Protein AF-0000000083674849 (afdb_homodimer)

Organism: NCBI:txid97028

Radius of gyration: 20.54 Å; Cα contacts (8 Å, |Δi|>4): 708; chains: 2; bounding box: 56×59×46 Å

Sequence (334 aa):
MASETRPSIRLNISKTLLDAHNFNIISSMLSASGVVNEIEAGEGGSGITLFVPVDKAFADLPSSVALQSLAAAQKIVVLKAHVLRAYYPLGSLQSTANPLQPTLATESMGAGSFTLNISTFNGSVAINTGVVQGVITQTVFDQNPIAIFGVNKVLLPREIFGKNPILMASETRPSIRLNISKTLLDAHNFNIISSMLSASGVVNEIEAGEGGSGITLFVPVDKAFADLPSSVALQSLAAAQKIVVLKAHVLRAYYPLGSLQSTANPLQPTLATESMGAGSFTLNISTFNGSVAINTGVVQGVITQTVFDQNPIAIFGVNKVLLPREIFGKNPIL

Structure (mmCIF, N/CA/C/O backbone):
data_AF-0000000083674849-model_v1
#
loop_
_entity.id
_entity.type
_entity.pdbx_description
1 polymer 'Fasciclin-like arabinogalactan protein 4-like'
#
loop_
_atom_site.group_PDB
_atom_site.id
_atom_site.type_symbol
_atom_site.label_atom_id
_atom_site.label_alt_id
_atom_site.label_comp_id
_atom_site.label_asym_id
_atom_site.label_entity_id
_atom_site.label_seq_id
_atom_site.pdbx_PDB_ins_code
_atom_site.Cartn_x
_atom_site.Cartn_y
_atom_site.Cartn_z
_atom_site.occupancy
_atom_site.B_iso_or_equiv
_atom_site.auth_seq_id
_atom_site.auth_comp_id
_atom_site.auth_asym_id
_atom_site.auth_atom_id
_atom_site.pdbx_PDB_model_num
ATOM 1 N N . MET A 1 1 ? -31.072 -4.52 -17.52 1 24.87 1 MET A N 1
ATOM 2 C CA . MET A 1 1 ? -31.107 -4.088 -16.125 1 24.87 1 MET A CA 1
ATOM 3 C C . MET A 1 1 ? -30.127 -2.944 -15.886 1 24.87 1 MET A C 1
ATOM 5 O O . MET A 1 1 ? -28.975 -3.007 -16.319 1 24.87 1 MET A O 1
ATOM 9 N N . ALA A 1 2 ? -30.621 -1.698 -15.78 1 28.88 2 ALA A N 1
ATOM 10 C CA . ALA A 1 2 ? -29.949 -0.404 -15.69 1 28.88 2 ALA A CA 1
ATOM 11 C C . ALA A 1 2 ? -28.907 -0.404 -14.575 1 28.88 2 ALA A C 1
ATOM 13 O O . ALA A 1 2 ? -29.23 -0.667 -13.415 1 28.88 2 ALA A O 1
ATOM 14 N N . SER A 1 3 ? -27.794 -0.889 -14.747 1 33.91 3 SER A N 1
ATOM 15 C CA . SER A 1 3 ? -26.701 -0.794 -13.785 1 33.91 3 SER A CA 1
ATOM 16 C C . SER A 1 3 ? -26.677 0.573 -13.109 1 33.91 3 SER A C 1
ATOM 18 O O . SER A 1 3 ? -26.561 1.601 -13.78 1 33.91 3 SER A O 1
ATOM 20 N N . GLU A 1 4 ? -27.64 0.889 -12.224 1 36.97 4 GLU A N 1
ATOM 21 C CA . GLU A 1 4 ? -27.843 2.161 -11.537 1 36.97 4 GLU A CA 1
ATOM 22 C C . GLU A 1 4 ? -26.511 2.802 -11.158 1 36.97 4 GLU A C 1
ATOM 24 O O . GLU A 1 4 ? -25.688 2.182 -10.482 1 36.97 4 GLU A O 1
ATOM 29 N N . THR A 1 5 ? -25.853 3.53 -11.986 1 37.89 5 THR A N 1
ATOM 30 C CA . THR A 1 5 ? -24.72 4.432 -11.808 1 37.89 5 THR A CA 1
ATOM 31 C C . THR A 1 5 ? -24.817 5.164 -10.473 1 37.89 5 THR A C 1
ATOM 33 O O . THR A 1 5 ? -25.682 6.023 -10.291 1 37.89 5 THR A O 1
ATOM 36 N N . ARG A 1 6 ? -24.983 4.424 -9.355 1 37.63 6 ARG A N 1
ATOM 37 C CA . ARG A 1 6 ? -25.04 5.126 -8.077 1 37.63 6 ARG A CA 1
ATOM 38 C C . ARG A 1 6 ? -24.232 6.418 -8.126 1 37.63 6 ARG A C 1
ATOM 40 O O . ARG A 1 6 ? -23.074 6.417 -8.547 1 37.63 6 ARG A O 1
ATOM 47 N N . PRO A 1 7 ? -24.841 7.53 -8.305 1 40.67 7 PRO A N 1
ATOM 48 C CA . PRO A 1 7 ? -24.089 8.786 -8.259 1 40.67 7 PRO A CA 1
ATOM 49 C C . PRO A 1 7 ? -22.968 8.765 -7.223 1 40.67 7 PRO A C 1
ATOM 51 O O . PRO A 1 7 ? -23.206 8.441 -6.057 1 40.67 7 PRO A O 1
ATOM 54 N N . SER A 1 8 ? -21.909 8.151 -7.364 1 47.22 8 SER A N 1
ATOM 55 C CA . SER A 1 8 ? -20.801 8.082 -6.416 1 47.22 8 SER A CA 1
ATOM 56 C C . SER A 1 8 ? -20.604 9.413 -5.698 1 47.22 8 SER A C 1
ATOM 58 O O . SER A 1 8 ? -20.359 10.438 -6.337 1 47.22 8 SER A O 1
ATOM 60 N N . ILE A 1 9 ? -21.51 9.952 -4.858 1 49.56 9 ILE A N 1
ATOM 61 C CA . ILE A 1 9 ? -21.311 11.162 -4.068 1 49.56 9 ILE A CA 1
ATOM 62 C C . ILE A 1 9 ? -19.834 11.304 -3.704 1 49.56 9 ILE A C 1
ATOM 64 O O . ILE A 1 9 ? -19.282 10.468 -2.986 1 49.56 9 ILE A O 1
ATOM 68 N N . ARG A 1 10 ? -19.027 11.948 -4.671 1 65.27 10 ARG A N 1
ATOM 69 C CA . ARG A 1 10 ? -17.629 12.322 -4.484 1 65.27 10 ARG A CA 1
ATOM 70 C C . ARG A 1 10 ? -17.446 13.133 -3.205 1 65.27 10 ARG A C 1
ATOM 72 O O . ARG A 1 10 ? -18.133 14.135 -2.995 1 65.27 10 ARG A O 1
ATOM 79 N N . LEU A 1 11 ? -16.936 12.556 -2.13 1 75.81 11 LEU A N 1
ATOM 80 C CA . LEU A 1 11 ? -16.631 13.231 -0.873 1 75.81 11 LEU A CA 1
ATOM 81 C C . LEU A 1 11 ? -15.877 14.532 -1.125 1 75.81 11 LEU A C 1
ATOM 83 O O . LEU A 1 11 ? -14.935 14.565 -1.92 1 75.81 11 LEU A O 1
ATOM 87 N N . ASN A 1 12 ? -16.515 15.666 -0.669 1 85.54 12 ASN A N 1
ATOM 88 C CA . ASN A 1 12 ? -15.791 16.931 -0.613 1 85.54 12 ASN A CA 1
ATOM 89 C C . ASN A 1 12 ? -14.89 17.008 0.616 1 85.54 12 ASN A C 1
ATOM 91 O O . ASN A 1 12 ? -15.353 17.328 1.712 1 85.54 12 ASN A O 1
ATOM 95 N N . ILE A 1 13 ? -13.679 16.754 0.435 1 89.11 13 ILE A N 1
ATOM 96 C CA . ILE A 1 13 ? -12.723 16.622 1.529 1 89.11 13 ILE A CA 1
ATOM 97 C C . ILE A 1 13 ? -12.611 17.948 2.279 1 89.11 13 ILE A C 1
ATOM 99 O O . ILE A 1 13 ? -12.629 17.975 3.512 1 89.11 13 ILE A O 1
ATOM 103 N N . SER A 1 14 ? -12.504 19.064 1.546 1 87.97 14 SER A N 1
ATOM 104 C CA . SER A 1 14 ? -12.376 20.378 2.167 1 87.97 14 SER A CA 1
ATOM 105 C C . SER A 1 14 ? -13.572 20.685 3.062 1 87.97 14 SER A C 1
ATOM 107 O O . SER A 1 14 ? -13.404 21.136 4.197 1 87.97 14 SER A O 1
ATOM 109 N N . LYS A 1 15 ? -14.755 20.414 2.554 1 88.22 15 LYS A N 1
ATOM 110 C CA . LYS A 1 15 ? -15.96 20.661 3.341 1 88.22 15 LYS A CA 1
ATOM 111 C C . LYS A 1 15 ? -15.999 19.772 4.581 1 88.22 15 LYS A C 1
ATOM 113 O O . LYS A 1 15 ? -16.419 20.212 5.653 1 88.22 15 LYS A O 1
ATOM 118 N N . THR A 1 16 ? -15.635 18.524 4.344 1 92.5 16 THR A N 1
ATOM 119 C CA . THR A 1 16 ? -15.611 17.584 5.459 1 92.5 16 THR A CA 1
ATOM 120 C C . THR A 1 16 ? -14.682 18.078 6.564 1 92.5 16 THR A C 1
ATOM 122 O O . THR A 1 16 ? -15.035 18.036 7.745 1 92.5 16 THR A O 1
ATOM 125 N N . LEU A 1 17 ? -13.533 18.58 6.223 1 92.94 17 LEU A N 1
ATOM 126 C CA . LEU A 1 17 ? -12.549 19.055 7.189 1 92.94 17 LEU A CA 1
ATOM 127 C C . LEU A 1 17 ? -13.028 20.333 7.869 1 92.94 17 LEU A C 1
ATOM 129 O O . LEU A 1 17 ? -12.836 20.509 9.075 1 92.94 17 LEU A O 1
ATOM 133 N N . LEU A 1 18 ? -13.633 21.21 7.104 1 89.32 18 LEU A N 1
ATOM 134 C CA . LEU A 1 18 ? -14.144 22.456 7.663 1 89.32 18 LEU A CA 1
ATOM 135 C C . LEU A 1 18 ? -15.265 22.185 8.661 1 89.32 18 LEU A C 1
ATOM 137 O O . LEU A 1 18 ? -15.348 22.841 9.702 1 89.32 18 LEU A O 1
ATOM 141 N N . ASP A 1 19 ? -16.079 21.156 8.402 1 91.64 19 ASP A N 1
ATOM 142 C CA . ASP A 1 19 ? -17.193 20.799 9.276 1 91.64 19 ASP A CA 1
ATOM 143 C C . ASP A 1 19 ? -16.693 20.167 10.573 1 91.64 19 ASP A C 1
ATOM 145 O O . ASP A 1 19 ? -17.377 20.216 11.597 1 91.64 19 ASP A O 1
ATOM 149 N N . ALA A 1 20 ? -15.633 19.441 10.552 1 90.08 20 ALA A N 1
ATOM 150 C CA . ALA A 1 20 ? -15.08 18.751 11.714 1 90.08 20 ALA A CA 1
ATOM 151 C C . ALA A 1 20 ? -14.392 19.732 12.659 1 90.08 20 ALA A C 1
ATOM 153 O O . ALA A 1 20 ? -14.05 19.378 13.79 1 90.08 20 ALA A O 1
ATOM 154 N N . HIS A 1 21 ? -14.231 20.877 12.39 1 85.03 21 HIS A N 1
ATOM 155 C CA . HIS A 1 21 ? -13.636 21.939 13.193 1 85.03 21 HIS A CA 1
ATOM 156 C C . HIS A 1 21 ? -12.193 21.609 13.561 1 85.03 21 HIS A C 1
ATOM 158 O O . HIS A 1 21 ? -11.811 20.437 13.601 1 85.03 21 HIS A O 1
ATOM 164 N N . ASN A 1 22 ? -11.263 22.461 13.632 1 93.35 22 ASN A N 1
ATOM 165 C CA . ASN A 1 22 ? -9.88 22.404 14.095 1 93.35 22 ASN A CA 1
ATOM 166 C C . ASN A 1 22 ? -8.933 21.972 12.979 1 93.35 22 ASN A C 1
ATOM 168 O O . ASN A 1 22 ? -7.808 21.545 13.244 1 93.35 22 ASN A O 1
ATOM 172 N N . PHE A 1 23 ? -9.476 21.858 11.732 1 97.63 23 PHE A N 1
ATOM 173 C CA . PHE A 1 23 ? -8.642 21.443 10.61 1 97.63 23 PHE A CA 1
ATOM 174 C C . PHE A 1 23 ? -8.571 22.539 9.554 1 97.63 23 PHE A C 1
ATOM 176 O O . PHE A 1 23 ? -8.577 22.254 8.355 1 97.63 23 PHE A O 1
ATOM 183 N N . ASN A 1 24 ? -8.54 23.753 9.997 1 95.76 24 ASN A N 1
ATOM 184 C CA . ASN A 1 24 ? -8.582 24.892 9.087 1 95.76 24 ASN A CA 1
ATOM 185 C C . ASN A 1 24 ? -7.274 25.04 8.314 1 95.76 24 ASN A C 1
ATOM 187 O O . ASN A 1 24 ? -7.286 25.313 7.112 1 95.76 24 ASN A O 1
ATOM 191 N N . ILE A 1 25 ? -6.186 24.879 8.973 1 95.54 25 ILE A N 1
ATOM 192 C CA . ILE A 1 25 ? -4.886 25.112 8.353 1 95.54 25 ILE A CA 1
ATOM 193 C C . ILE A 1 25 ? -4.639 24.068 7.266 1 95.54 25 ILE A C 1
ATOM 195 O O . ILE A 1 25 ? -4.36 24.415 6.116 1 95.54 25 ILE A O 1
ATOM 199 N N . ILE A 1 26 ? -4.84 22.792 7.579 1 96.52 26 ILE A N 1
ATOM 200 C CA . ILE A 1 26 ? -4.584 21.735 6.606 1 96.52 26 ILE A CA 1
ATOM 201 C C . ILE A 1 26 ? -5.606 21.816 5.475 1 96.52 26 ILE A C 1
ATOM 203 O O . ILE A 1 26 ? -5.285 21.537 4.318 1 96.52 26 ILE A O 1
ATOM 207 N N . SER A 1 27 ? -6.845 22.099 5.795 1 95.29 27 SER A N 1
ATOM 208 C CA . SER A 1 27 ? -7.861 22.267 4.761 1 95.29 27 SER A CA 1
ATOM 209 C C . SER A 1 27 ? -7.45 23.334 3.751 1 95.29 27 SER A C 1
ATOM 211 O O . SER A 1 27 ? -7.56 23.126 2.541 1 95.29 27 SER A O 1
ATOM 213 N N . SER A 1 28 ? -6.974 24.469 4.241 1 93.72 28 SER A N 1
ATOM 214 C CA . SER A 1 28 ? -6.528 25.556 3.376 1 93.72 28 SER A CA 1
ATOM 215 C C . SER A 1 28 ? -5.329 25.135 2.533 1 93.72 28 SER A C 1
ATOM 217 O O . SER A 1 28 ? -5.26 25.448 1.342 1 93.72 28 SER A O 1
ATOM 219 N N . MET A 1 29 ? -4.382 24.433 3.092 1 95.11 29 MET A N 1
ATOM 220 C CA . MET A 1 29 ? -3.186 23.99 2.381 1 95.11 29 MET A CA 1
ATOM 221 C C . MET A 1 29 ? -3.544 22.998 1.279 1 95.11 29 MET A C 1
ATOM 223 O O . MET A 1 29 ? -3.021 23.084 0.167 1 95.11 29 MET A O 1
ATOM 227 N N . LEU A 1 30 ? -4.417 22.047 1.598 1 95.4 30 LEU A N 1
ATOM 228 C CA . LEU A 1 30 ? -4.852 21.061 0.615 1 95.4 30 LEU A CA 1
ATOM 229 C C . LEU A 1 30 ? -5.546 21.737 -0.563 1 95.4 30 LEU A C 1
ATOM 231 O O . LEU A 1 30 ? -5.258 21.426 -1.721 1 95.4 30 LEU A O 1
ATOM 235 N N . SER A 1 31 ? -6.406 22.649 -0.29 1 92.45 31 SER A N 1
ATOM 236 C CA . SER A 1 31 ? -7.149 23.363 -1.324 1 92.45 31 SER A CA 1
ATOM 237 C C . SER A 1 31 ? -6.218 24.197 -2.197 1 92.45 31 SER A C 1
ATOM 239 O O . SER A 1 31 ? -6.32 24.17 -3.425 1 92.45 31 SER A O 1
ATOM 241 N N . ALA A 1 32 ? -5.284 24.907 -1.613 1 92.61 32 ALA A N 1
ATOM 242 C CA . ALA A 1 32 ? -4.376 25.801 -2.326 1 92.61 32 ALA A CA 1
ATOM 243 C C . ALA A 1 32 ? -3.412 25.014 -3.209 1 92.61 32 ALA A C 1
ATOM 245 O O . ALA A 1 32 ? -3.02 25.482 -4.281 1 92.61 32 ALA A O 1
ATOM 246 N N . SER A 1 33 ? -2.979 23.843 -2.866 1 94.17 33 SER A N 1
ATOM 247 C CA . SER A 1 33 ? -1.969 23.052 -3.561 1 94.17 33 SER A CA 1
ATOM 248 C C . SER A 1 33 ? -2.582 22.26 -4.711 1 94.17 33 SER A C 1
ATOM 250 O O . SER A 1 33 ? -1.865 21.77 -5.585 1 94.17 33 SER A O 1
ATOM 252 N N . GLY A 1 34 ? -3.925 21.981 -4.639 1 92.58 34 GLY A N 1
ATOM 253 C CA . GLY A 1 34 ? -4.575 21.136 -5.628 1 92.58 34 GLY A CA 1
ATOM 254 C C . GLY A 1 34 ? -4.471 19.657 -5.31 1 92.58 34 GLY A C 1
ATOM 255 O O . GLY A 1 34 ? -4.979 18.819 -6.058 1 92.58 34 GLY A O 1
ATOM 256 N N . VAL A 1 35 ? -3.894 19.267 -4.213 1 94.02 35 VAL A N 1
ATOM 257 C CA . VAL A 1 35 ? -3.719 17.87 -3.832 1 94.02 35 VAL A CA 1
ATOM 258 C C . VAL A 1 35 ? -5.084 17.213 -3.635 1 94.02 35 VAL A C 1
ATOM 260 O O . VAL A 1 35 ? -5.239 16.01 -3.858 1 94.02 35 VAL A O 1
ATOM 263 N N . VAL A 1 36 ? -6.107 17.937 -3.307 1 91.63 36 VAL A N 1
ATOM 264 C CA . VAL A 1 36 ? -7.464 17.439 -3.103 1 91.63 36 VAL A CA 1
ATOM 265 C C . VAL A 1 36 ? -7.933 16.693 -4.35 1 91.63 36 VAL A C 1
ATOM 267 O O . VAL A 1 36 ? -8.601 15.661 -4.25 1 91.63 36 VAL A O 1
ATOM 270 N N . ASN A 1 37 ? -7.596 17.224 -5.492 1 88.45 37 ASN A N 1
ATOM 271 C CA . ASN A 1 37 ? -7.985 16.574 -6.739 1 88.45 37 ASN A CA 1
ATOM 272 C C . ASN A 1 37 ? -7.355 15.191 -6.87 1 88.45 37 ASN A C 1
ATOM 274 O O . ASN A 1 37 ? -7.994 14.257 -7.357 1 88.45 37 ASN A O 1
ATOM 278 N N . GLU A 1 38 ? -6.157 15.071 -6.485 1 87.17 38 GLU A N 1
ATOM 279 C CA . GLU A 1 38 ? -5.465 13.787 -6.54 1 87.17 38 GLU A CA 1
ATOM 280 C C . GLU A 1 38 ? -6.075 12.789 -5.559 1 87.17 38 GLU A C 1
ATOM 282 O O . GLU A 1 38 ? -6.222 11.607 -5.879 1 87.17 38 GLU A O 1
ATOM 287 N N . ILE A 1 39 ? -6.405 13.242 -4.428 1 88.97 39 ILE A N 1
ATOM 288 C CA . ILE A 1 39 ? -7.026 12.405 -3.407 1 88.97 39 ILE A CA 1
ATOM 289 C C . ILE A 1 39 ? -8.376 11.897 -3.908 1 88.97 39 ILE A C 1
ATOM 291 O O . ILE A 1 39 ? -8.662 10.7 -3.835 1 88.97 39 ILE A O 1
ATOM 295 N N . GLU A 1 40 ? -9.105 12.759 -4.448 1 83.76 40 GLU A N 1
ATOM 296 C CA . GLU A 1 40 ? -10.442 12.405 -4.914 1 83.76 40 GLU A CA 1
ATOM 297 C C . GLU A 1 40 ? -10.378 11.437 -6.093 1 83.76 40 GLU A C 1
ATOM 299 O O . GLU A 1 40 ? -11.257 10.589 -6.254 1 83.76 40 GLU A O 1
ATOM 304 N N . ALA A 1 41 ? -9.355 11.531 -6.807 1 79.43 41 ALA A N 1
ATOM 305 C CA . ALA A 1 41 ? -9.167 10.61 -7.925 1 79.43 41 ALA A CA 1
ATOM 306 C C . ALA A 1 41 ? -8.923 9.187 -7.429 1 79.43 41 ALA A C 1
ATOM 308 O O . ALA A 1 41 ? -9.141 8.221 -8.163 1 79.43 41 ALA A O 1
ATOM 309 N N . GLY A 1 42 ? -8.422 9.008 -6.257 1 79.26 42 GLY A N 1
ATOM 310 C CA . GLY A 1 42 ? -8.141 7.7 -5.687 1 79.26 42 GLY A CA 1
ATOM 311 C C . GLY A 1 42 ? -9.389 6.966 -5.233 1 79.26 42 GLY A C 1
ATOM 312 O O . GLY A 1 42 ? -9.343 5.767 -4.951 1 79.26 42 GLY A O 1
ATOM 313 N N . GLU A 1 43 ? -10.512 7.603 -5.244 1 81.5 43 GLU A N 1
ATOM 314 C CA . GLU A 1 43 ? -11.772 7.012 -4.802 1 81.5 43 GLU A CA 1
ATOM 315 C C . GLU A 1 43 ? -12.167 5.831 -5.684 1 81.5 43 GLU A C 1
ATOM 317 O O . GLU A 1 43 ? -12.777 4.871 -5.208 1 81.5 43 GLU A O 1
ATOM 322 N N . GLY A 1 44 ? -11.807 5.91 -6.915 1 82.23 44 GLY A N 1
ATOM 323 C CA . GLY A 1 44 ? -12.179 4.845 -7.833 1 82.23 44 GLY A CA 1
ATOM 324 C C . GLY A 1 44 ? -11.237 3.656 -7.78 1 82.23 44 GLY A C 1
ATOM 325 O O . GLY A 1 44 ? -11.478 2.638 -8.432 1 82.23 44 GLY A O 1
ATOM 326 N N . GLY A 1 45 ? -10.379 3.566 -6.983 1 90.1 45 GLY A N 1
ATOM 327 C CA . GLY A 1 45 ? -9.387 2.505 -6.912 1 90.1 45 GLY A CA 1
ATOM 328 C C . GLY A 1 45 ? -9.336 1.825 -5.557 1 90.1 45 GLY A C 1
ATOM 329 O O . GLY A 1 45 ? -10.363 1.376 -5.044 1 90.1 45 GLY A O 1
ATOM 330 N N . SER A 1 46 ? -8.141 1.753 -5.026 1 93.09 46 SER A N 1
ATOM 331 C CA . SER A 1 46 ? -7.931 1.063 -3.758 1 93.09 46 SER A CA 1
ATOM 332 C C . SER A 1 46 ? -8.385 1.919 -2.58 1 93.09 46 SER A C 1
ATOM 334 O O . SER A 1 46 ? -8.306 1.49 -1.427 1 93.09 46 SER A O 1
ATOM 336 N N . GLY A 1 47 ? -8.871 3.18 -2.904 1 93.72 47 GLY A N 1
ATOM 337 C CA . GLY A 1 47 ? -9.308 4.08 -1.849 1 93.72 47 GLY A CA 1
ATOM 338 C C . GLY A 1 47 ? -8.202 4.986 -1.342 1 93.72 47 GLY A C 1
ATOM 339 O O . GLY A 1 47 ? -7.139 5.082 -1.959 1 93.72 47 GLY A O 1
ATOM 340 N N . ILE A 1 48 ? -8.523 5.659 -0.237 1 94.66 48 ILE A N 1
ATOM 341 C CA . ILE A 1 48 ? -7.609 6.672 0.28 1 94.66 48 ILE A CA 1
ATOM 342 C C . ILE A 1 48 ? -7.672 6.694 1.805 1 94.66 48 ILE A C 1
ATOM 344 O O . ILE A 1 48 ? -8.749 6.56 2.39 1 94.66 48 ILE A O 1
ATOM 348 N N . THR A 1 49 ? -6.535 6.874 2.393 1 95.2 49 THR A N 1
ATOM 349 C CA . THR A 1 49 ? -6.42 7.195 3.811 1 95.2 49 THR A CA 1
ATOM 350 C C . THR A 1 49 ? -5.625 8.482 4.012 1 95.2 49 THR A C 1
ATOM 352 O O . THR A 1 49 ? -4.468 8.574 3.596 1 95.2 49 THR A O 1
ATOM 355 N N . LEU A 1 50 ? -6.267 9.468 4.606 1 97.27 50 LEU A N 1
ATOM 356 C CA . LEU A 1 50 ? -5.677 10.787 4.806 1 97.27 50 LEU A CA 1
ATOM 357 C C . LEU A 1 50 ? -5.438 11.057 6.287 1 97.27 50 LEU A C 1
ATOM 359 O O . LEU A 1 50 ? -6.343 10.885 7.107 1 97.27 50 LEU A O 1
ATOM 363 N N . PHE A 1 51 ? -4.22 11.398 6.653 1 98.02 51 PHE A N 1
ATOM 364 C CA . PHE A 1 51 ? -3.876 11.843 7.998 1 98.02 51 PHE A CA 1
ATOM 365 C C . PHE A 1 51 ? -3.779 13.362 8.058 1 98.02 51 PHE A C 1
ATOM 367 O O . PHE A 1 51 ? -2.861 13.954 7.486 1 98.02 51 PHE A O 1
ATOM 374 N N . VAL A 1 52 ? -4.659 13.979 8.803 1 98.44 52 VAL A N 1
ATOM 375 C CA . VAL A 1 52 ? -4.729 15.437 8.795 1 98.44 52 VAL A CA 1
ATOM 376 C C . VAL A 1 52 ? -4.352 15.98 10.171 1 98.44 52 VAL A C 1
ATOM 378 O O . VAL A 1 52 ? -5.006 15.668 11.169 1 98.44 52 VAL A O 1
ATOM 381 N N . PRO A 1 53 ? -3.357 16.784 10.211 1 98.41 53 PRO A N 1
ATOM 382 C CA . PRO A 1 53 ? -3.013 17.388 11.5 1 98.41 53 PRO A CA 1
ATOM 383 C C . PRO A 1 53 ? -4.071 18.374 11.991 1 98.41 53 PRO A C 1
ATOM 385 O O . PRO A 1 53 ? -4.647 19.115 11.19 1 98.41 53 PRO A O 1
ATOM 388 N N . VAL A 1 54 ? -4.357 18.319 13.265 1 98.27 54 VAL A N 1
ATOM 389 C CA . VAL A 1 54 ? -5.203 19.343 13.869 1 98.27 54 VAL A CA 1
ATOM 390 C C . VAL A 1 54 ? -4.475 20.686 13.862 1 98.27 54 VAL A C 1
ATOM 392 O O . VAL A 1 54 ? -3.251 20.734 13.716 1 98.27 54 VAL A O 1
ATOM 395 N N . ASP A 1 55 ? -5.255 21.784 14.036 1 97.92 55 ASP A N 1
ATOM 396 C CA . ASP A 1 55 ? -4.685 23.127 13.966 1 97.92 55 ASP A CA 1
ATOM 397 C C . ASP A 1 55 ? -3.567 23.303 14.991 1 97.92 55 ASP A C 1
ATOM 399 O O . ASP A 1 55 ? -2.544 23.925 14.7 1 97.92 55 ASP A O 1
ATOM 403 N N . LYS A 1 56 ? -3.714 22.776 16.243 1 97.63 56 LYS A N 1
ATOM 404 C CA . LYS A 1 56 ? -2.72 22.899 17.306 1 97.63 56 LYS A CA 1
ATOM 405 C C . LYS A 1 56 ? -1.387 22.286 16.886 1 97.63 56 LYS A C 1
ATOM 407 O O . LYS A 1 56 ? -0.325 22.751 17.304 1 97.63 56 LYS A O 1
ATOM 412 N N . ALA A 1 57 ? -1.406 21.236 16.056 1 98 57 ALA A N 1
ATOM 413 C CA . ALA A 1 57 ? -0.184 20.585 15.589 1 98 57 ALA A CA 1
ATOM 414 C C . ALA A 1 57 ? 0.703 21.567 14.828 1 98 57 ALA A C 1
ATOM 416 O O . ALA A 1 57 ? 1.932 21.484 14.897 1 98 57 ALA A O 1
ATOM 417 N N . PHE A 1 58 ? 0.119 22.479 14.056 1 97.19 58 PHE A N 1
ATOM 418 C CA . PHE A 1 58 ? 0.873 23.464 13.289 1 97.19 58 PHE A CA 1
ATOM 419 C C . PHE A 1 58 ? 1.498 24.505 14.209 1 97.19 58 PHE A C 1
ATOM 421 O O . PHE A 1 58 ? 2.585 25.016 13.93 1 97.19 58 PHE A O 1
ATOM 428 N N . ALA A 1 59 ? 0.787 24.814 15.275 1 94.71 59 ALA A N 1
ATOM 429 C CA . ALA A 1 59 ? 1.305 25.757 16.262 1 94.71 59 ALA A CA 1
ATOM 430 C C . ALA A 1 59 ? 2.469 25.151 17.041 1 94.71 59 ALA A C 1
ATOM 432 O O . ALA A 1 59 ? 3.342 25.874 17.528 1 94.71 59 ALA A O 1
ATOM 433 N N . ASP A 1 60 ? 2.521 23.841 17.141 1 95.17 60 ASP A N 1
ATOM 434 C CA . ASP A 1 60 ? 3.509 23.139 17.955 1 95.17 60 ASP A CA 1
ATOM 435 C C . ASP A 1 60 ? 4.734 22.761 17.126 1 95.17 60 ASP A C 1
ATOM 437 O O . ASP A 1 60 ? 5.605 22.026 17.596 1 95.17 60 ASP A O 1
ATOM 441 N N . LEU A 1 61 ? 4.803 23.198 15.874 1 95.5 61 LEU A N 1
ATOM 442 C CA . LEU A 1 61 ? 5.97 22.911 15.047 1 95.5 61 LEU A CA 1
ATOM 443 C C . LEU A 1 61 ? 7.236 23.482 15.677 1 95.5 61 LEU A C 1
ATOM 445 O O . LEU A 1 61 ? 7.221 24.59 16.218 1 95.5 61 LEU A O 1
ATOM 449 N N . PRO A 1 62 ? 8.268 22.647 15.608 1 89.66 62 PRO A N 1
ATOM 450 C CA . PRO A 1 62 ? 9.531 23.214 16.084 1 89.66 62 PRO A CA 1
ATOM 451 C C . PRO A 1 62 ? 9.937 24.474 15.321 1 89.66 62 PRO A C 1
ATOM 453 O O . PRO A 1 62 ? 9.595 24.625 14.146 1 89.66 62 PRO A O 1
ATOM 456 N N . SER A 1 63 ? 10.744 25.32 15.962 1 87.73 63 SER A N 1
ATOM 457 C CA . SER A 1 63 ? 11.174 26.583 15.37 1 87.73 63 SER A CA 1
ATOM 458 C C . SER A 1 63 ? 12.013 26.349 14.119 1 87.73 63 SER A C 1
ATOM 460 O O . SER A 1 63 ? 12.063 27.201 13.23 1 87.73 63 SER A O 1
ATOM 462 N N . SER A 1 64 ? 12.589 25.16 14.05 1 87.88 64 SER A N 1
ATOM 463 C CA . SER A 1 64 ? 13.449 24.836 12.917 1 87.88 64 SER A CA 1
ATOM 464 C C . SER A 1 64 ? 12.626 24.494 11.679 1 87.88 64 SER A C 1
ATOM 466 O O . SER A 1 64 ? 13.161 24.425 10.571 1 87.88 64 SER A O 1
ATOM 468 N N . VAL A 1 65 ? 11.344 24.258 11.866 1 88.52 65 VAL A N 1
ATOM 469 C CA . VAL A 1 65 ? 10.472 23.876 10.76 1 88.52 65 VAL A CA 1
ATOM 470 C C . VAL A 1 65 ? 9.653 25.082 10.307 1 88.52 65 VAL A C 1
ATOM 472 O O . VAL A 1 65 ? 8.766 25.544 11.028 1 88.52 65 VAL A O 1
ATOM 475 N N . ALA A 1 66 ? 9.998 25.598 9.143 1 88.25 66 ALA A N 1
ATOM 476 C CA . ALA A 1 66 ? 9.239 26.676 8.514 1 88.25 66 ALA A CA 1
ATOM 477 C C . ALA A 1 66 ? 8.545 26.191 7.245 1 88.25 66 ALA A C 1
ATOM 479 O O . ALA A 1 66 ? 9.109 26.271 6.151 1 88.25 66 ALA A O 1
ATOM 480 N N . LEU A 1 67 ? 7.35 25.736 7.361 1 90.27 67 LEU A N 1
ATOM 481 C CA . LEU A 1 67 ? 6.598 25.222 6.222 1 90.27 67 LEU A CA 1
ATOM 482 C C . LEU A 1 67 ? 6.372 26.315 5.183 1 90.27 67 LEU A C 1
ATOM 484 O O . LEU A 1 67 ? 6.389 26.047 3.979 1 90.27 67 LEU A O 1
ATOM 488 N N . GLN A 1 68 ? 6.2 27.546 5.668 1 86.99 68 GLN A N 1
ATOM 489 C CA . GLN A 1 68 ? 5.92 28.678 4.79 1 86.99 68 GLN A CA 1
ATOM 490 C C . GLN A 1 68 ? 7.114 28.985 3.891 1 86.99 68 GLN A C 1
ATOM 492 O O . GLN A 1 68 ? 6.958 29.59 2.829 1 86.99 68 GLN A O 1
ATOM 497 N N . SER A 1 69 ? 8.343 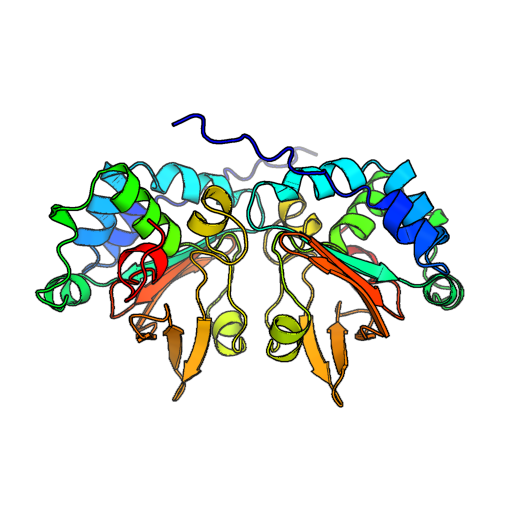28.6 4.27 1 90.26 69 SER A N 1
ATOM 498 C CA . SER A 1 69 ? 9.553 28.902 3.511 1 90.26 69 SER A CA 1
ATOM 499 C C . SER A 1 69 ? 9.8 27.858 2.427 1 90.26 69 SER A C 1
ATOM 501 O O . SER A 1 69 ? 10.63 28.063 1.539 1 90.26 69 SER A O 1
ATOM 503 N N . LEU A 1 70 ? 9.079 26.786 2.508 1 91.61 70 LEU A N 1
ATOM 504 C CA . LEU A 1 70 ? 9.241 25.743 1.502 1 91.61 70 LEU A CA 1
ATOM 505 C C . LEU A 1 70 ? 8.718 26.208 0.147 1 91.61 70 LEU A C 1
ATOM 507 O O . LEU A 1 70 ? 7.74 26.956 0.078 1 91.61 70 LEU A O 1
ATOM 511 N N . ALA A 1 71 ? 9.397 25.773 -0.893 1 93.06 71 ALA A N 1
ATOM 512 C CA . ALA A 1 71 ? 8.874 25.971 -2.242 1 93.06 71 ALA A CA 1
ATOM 513 C C . ALA A 1 71 ? 7.524 25.282 -2.414 1 93.06 71 ALA A C 1
ATOM 515 O O . ALA A 1 71 ? 7.211 24.328 -1.698 1 93.06 71 ALA A O 1
ATOM 516 N N . ALA A 1 72 ? 6.711 25.78 -3.338 1 93.34 72 ALA A N 1
ATOM 517 C CA . ALA A 1 72 ? 5.374 25.245 -3.584 1 93.34 72 ALA A CA 1
ATOM 518 C C . ALA A 1 72 ? 5.425 23.745 -3.859 1 93.34 72 ALA A C 1
ATOM 520 O O . ALA A 1 72 ? 4.61 22.983 -3.333 1 93.34 72 ALA A O 1
ATOM 521 N N . ALA A 1 73 ? 6.408 23.338 -4.651 1 94.3 73 ALA A N 1
ATOM 522 C CA . ALA A 1 73 ? 6.545 21.927 -5.003 1 94.3 73 ALA A CA 1
ATOM 523 C C . ALA A 1 73 ? 6.834 21.079 -3.768 1 94.3 73 ALA A C 1
ATOM 525 O O . ALA A 1 73 ? 6.348 19.951 -3.655 1 94.3 73 ALA A O 1
ATOM 526 N N . GLN A 1 74 ? 7.618 21.619 -2.858 1 94.44 74 GLN A N 1
ATOM 527 C CA . GLN A 1 74 ? 7.948 20.897 -1.634 1 94.44 74 GLN A CA 1
ATOM 528 C C . GLN A 1 74 ? 6.736 20.797 -0.711 1 94.44 74 GLN A C 1
ATOM 530 O O . GLN A 1 74 ? 6.524 19.768 -0.066 1 94.44 74 GLN A O 1
ATOM 535 N N . LYS A 1 75 ? 5.988 21.836 -0.661 1 95.97 75 LYS A N 1
ATOM 536 C CA . LYS A 1 75 ? 4.769 21.814 0.142 1 95.97 75 LYS A CA 1
ATOM 537 C C . LYS A 1 75 ? 3.802 20.744 -0.356 1 95.97 75 LYS A C 1
ATOM 539 O O . LYS A 1 75 ? 3.186 20.036 0.443 1 95.97 75 LYS A O 1
ATOM 544 N N . ILE A 1 76 ? 3.697 20.656 -1.646 1 97.12 76 ILE A N 1
ATOM 545 C CA . ILE A 1 76 ? 2.837 19.648 -2.257 1 97.12 76 ILE A CA 1
ATOM 546 C C . ILE A 1 76 ? 3.313 18.253 -1.857 1 97.12 76 ILE A C 1
ATOM 548 O O . ILE A 1 76 ? 2.505 17.396 -1.491 1 97.12 76 ILE A O 1
ATOM 552 N N . VAL A 1 77 ? 4.613 18.04 -1.872 1 96.94 77 VAL A N 1
ATOM 553 C CA . VAL A 1 77 ? 5.177 16.738 -1.528 1 96.94 77 VAL A CA 1
ATOM 554 C C . VAL A 1 77 ? 4.902 16.428 -0.058 1 96.94 77 VAL A C 1
ATOM 556 O O . VAL A 1 77 ? 4.593 15.287 0.295 1 96.94 77 VAL A O 1
ATOM 559 N N . VAL A 1 78 ? 5.001 17.389 0.779 1 97.22 78 VAL A N 1
ATOM 560 C CA . VAL A 1 78 ? 4.721 17.2 2.199 1 97.22 78 VAL A CA 1
ATOM 561 C C . VAL A 1 78 ? 3.261 16.795 2.388 1 97.22 78 VAL A C 1
ATOM 563 O O . VAL A 1 78 ? 2.957 15.884 3.161 1 97.22 78 VAL A O 1
ATOM 566 N N . LEU A 1 79 ? 2.341 17.455 1.693 1 97.87 79 LEU A N 1
ATOM 567 C CA . LEU A 1 79 ? 0.922 17.129 1.781 1 97.87 79 LEU A CA 1
ATOM 568 C C . LEU A 1 79 ? 0.658 15.713 1.28 1 97.87 79 LEU A C 1
ATOM 570 O O . LEU A 1 79 ? -0.092 14.959 1.904 1 97.87 79 LEU A O 1
ATOM 574 N N . LYS A 1 80 ? 1.292 15.319 0.184 1 97.61 80 LYS A N 1
ATOM 575 C CA . LYS A 1 80 ? 1.141 13.982 -0.384 1 97.61 80 LYS A CA 1
ATOM 576 C C . LYS A 1 80 ? 1.686 12.917 0.563 1 97.61 80 LYS A C 1
ATOM 578 O O . LYS A 1 80 ? 1.22 11.776 0.556 1 97.61 80 LYS A O 1
ATOM 583 N N . ALA A 1 81 ? 2.634 13.304 1.462 1 97.62 81 ALA A N 1
ATOM 584 C CA . ALA A 1 81 ? 3.214 12.377 2.431 1 97.62 81 ALA A CA 1
ATOM 585 C C . ALA A 1 81 ? 2.24 12.092 3.57 1 97.62 81 ALA A C 1
ATOM 587 O O . ALA A 1 81 ? 2.487 11.216 4.402 1 97.62 81 ALA A O 1
ATOM 588 N N . HIS A 1 82 ? 1.087 12.733 3.595 1 98.29 82 HIS A N 1
ATOM 589 C CA . HIS A 1 82 ? 0.046 12.511 4.592 1 98.29 82 HIS A CA 1
ATOM 590 C C . HIS A 1 82 ? -1.018 11.55 4.073 1 98.29 82 HIS A C 1
ATOM 592 O O . HIS A 1 82 ? -2.029 11.318 4.739 1 98.29 82 HIS A O 1
ATOM 598 N N . VAL A 1 83 ? -0.81 11.024 2.857 1 97.12 83 VAL A N 1
ATOM 599 C CA . VAL A 1 83 ? -1.888 10.307 2.185 1 97.12 83 VAL A CA 1
ATOM 600 C C . VAL A 1 83 ? -1.409 8.914 1.783 1 97.12 83 VAL A C 1
ATOM 602 O O . VAL A 1 83 ? -0.361 8.769 1.15 1 97.12 83 VAL A O 1
ATOM 605 N N . LEU A 1 84 ? -2.158 7.917 2.154 1 94.75 84 LEU A N 1
ATOM 606 C CA . LEU A 1 84 ? -1.965 6.565 1.64 1 94.75 84 LEU A CA 1
ATOM 607 C C . LEU A 1 84 ? -2.932 6.275 0.497 1 94.75 84 LEU A C 1
ATOM 609 O O . LEU A 1 84 ? -4.104 6.651 0.559 1 94.75 84 LEU A O 1
ATOM 613 N N . ARG A 1 85 ? -2.48 5.64 -0.551 1 92.67 85 ARG A N 1
ATOM 614 C CA . ARG A 1 85 ? -3.329 5.253 -1.673 1 92.67 85 ARG A CA 1
ATOM 615 C C . ARG A 1 85 ? -4.009 3.914 -1.41 1 92.67 85 ARG A C 1
ATOM 617 O O . ARG A 1 85 ? -3.824 2.959 -2.166 1 92.67 85 ARG A O 1
ATOM 624 N N . ALA A 1 86 ? -4.713 3.825 -0.399 1 92.79 86 ALA A N 1
ATOM 625 C CA . ALA A 1 86 ? -5.528 2.677 -0.012 1 92.79 86 ALA A CA 1
ATOM 626 C C . ALA A 1 86 ? -6.467 3.034 1.137 1 92.79 86 ALA A C 1
ATOM 628 O O . ALA A 1 86 ? -6.156 3.904 1.954 1 92.79 86 ALA A O 1
ATOM 629 N N . TYR A 1 87 ? -7.536 2.371 1.179 1 92.67 87 TYR A N 1
ATOM 630 C CA . TYR A 1 87 ? -8.494 2.537 2.266 1 92.67 87 TYR A CA 1
ATOM 631 C C . TYR A 1 87 ? -8.125 1.661 3.457 1 92.67 87 TYR A C 1
ATOM 633 O O . TYR A 1 87 ? -8.116 0.432 3.352 1 92.67 87 TYR A O 1
ATOM 641 N N . TYR A 1 88 ? -7.759 2.309 4.531 1 93 88 TYR A N 1
ATOM 642 C CA . TYR A 1 88 ? -7.507 1.631 5.797 1 93 88 TYR A CA 1
ATOM 643 C C . TYR A 1 88 ? -8.414 2.171 6.896 1 93 88 TYR A C 1
ATOM 645 O O . TYR A 1 88 ? -8.206 3.28 7.393 1 93 88 TYR A O 1
ATOM 653 N N . PRO A 1 89 ? -9.442 1.381 7.272 1 92.29 89 PRO A N 1
ATOM 654 C CA . PRO A 1 89 ? -10.215 1.801 8.443 1 92.29 89 PRO A CA 1
ATOM 655 C C . PRO A 1 89 ? -9.412 1.722 9.74 1 92.29 89 PRO A C 1
ATOM 657 O O . PRO A 1 89 ? -8.329 1.132 9.764 1 92.29 89 PRO A O 1
ATOM 660 N N . LEU A 1 90 ? -9.955 2.311 10.79 1 92.76 90 LEU A N 1
ATOM 661 C CA . LEU A 1 90 ? -9.204 2.425 12.036 1 92.76 90 LEU A CA 1
ATOM 662 C C . LEU A 1 90 ? -8.787 1.05 12.547 1 92.76 90 LEU A C 1
ATOM 664 O O . LEU A 1 90 ? -7.659 0.871 13.01 1 92.76 90 LEU A O 1
ATOM 668 N N . GLY A 1 91 ? -9.698 0.096 12.52 1 89.64 91 GLY A N 1
ATOM 669 C CA . GLY A 1 91 ? -9.389 -1.247 12.984 1 89.64 91 GLY A CA 1
ATOM 670 C C . GLY A 1 91 ? -8.211 -1.872 12.262 1 89.64 91 GLY A C 1
ATOM 671 O O . GLY A 1 91 ? -7.378 -2.538 12.881 1 89.64 91 GLY A O 1
ATOM 672 N N . SER A 1 92 ? -8.086 -1.697 1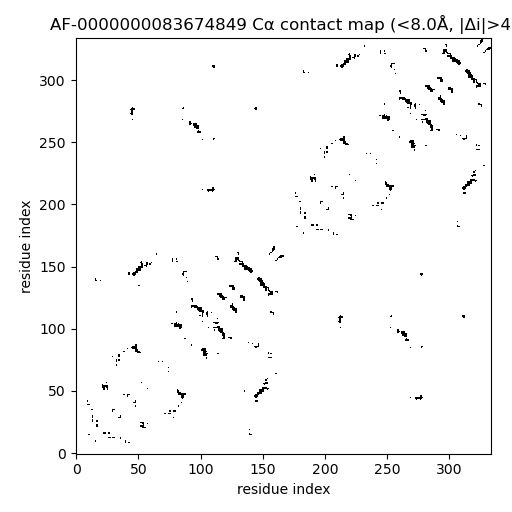0.933 1 88.46 92 SER A N 1
ATOM 673 C CA . SER A 1 92 ? -6.958 -2.191 10.149 1 88.46 92 SER A CA 1
ATOM 674 C C . SER A 1 92 ? -5.654 -1.526 10.577 1 88.46 92 SER A C 1
ATOM 676 O O . SER A 1 92 ? -4.618 -2.187 10.675 1 88.46 92 SER A O 1
ATOM 678 N N . LEU A 1 93 ? -5.693 -0.23 10.795 1 90.87 93 LEU A N 1
ATOM 679 C CA . LEU A 1 93 ? -4.499 0.486 11.232 1 90.87 93 LEU A CA 1
ATOM 680 C C . LEU A 1 93 ? -4.061 0.019 12.616 1 90.87 93 LEU A C 1
ATOM 682 O O . LEU A 1 93 ? -2.863 -0.071 12.895 1 90.87 93 LEU A O 1
ATOM 686 N N . GLN A 1 94 ? -4.991 -0.282 13.458 1 89.31 94 GLN A N 1
ATOM 687 C CA . GLN A 1 94 ? -4.688 -0.728 14.814 1 89.31 94 GLN A CA 1
ATOM 688 C C . GLN A 1 94 ? -3.996 -2.088 14.805 1 89.31 94 GLN A C 1
ATOM 690 O O . GLN A 1 94 ? -3.216 -2.399 15.708 1 89.31 94 GLN A O 1
ATOM 695 N N . SER A 1 95 ? -4.284 -2.861 13.799 1 83.46 95 SER A N 1
ATOM 696 C CA . SER A 1 95 ? -3.709 -4.2 13.72 1 83.46 95 SER A CA 1
ATOM 697 C C . SER A 1 95 ? -2.428 -4.203 12.893 1 83.46 95 SER A C 1
ATOM 699 O O . SER A 1 95 ? -1.779 -5.242 12.748 1 83.46 95 SER A O 1
ATOM 701 N N . THR A 1 96 ? -2.131 -3.042 12.387 1 79.22 96 THR A N 1
ATOM 702 C CA . THR A 1 96 ? -0.964 -2.916 11.52 1 79.22 96 THR A CA 1
ATOM 703 C C . THR A 1 96 ? 0.306 -2.741 12.347 1 79.22 96 THR A C 1
ATOM 705 O O . THR A 1 96 ? 0.309 -2.018 13.345 1 79.22 96 THR A O 1
ATOM 708 N N . ALA A 1 97 ? 1.291 -3.466 12.085 1 74.11 97 ALA A N 1
ATOM 709 C CA . ALA A 1 97 ? 2.622 -3.221 12.635 1 74.11 97 ALA A CA 1
ATOM 710 C C . ALA A 1 97 ? 3.665 -3.131 11.525 1 74.11 97 ALA A C 1
ATOM 712 O O . ALA A 1 97 ? 3.804 -4.054 10.719 1 74.11 97 ALA A O 1
ATOM 713 N N . ASN A 1 98 ? 4.512 -1.944 11.726 1 61.61 98 ASN A N 1
ATOM 714 C CA . ASN A 1 98 ? 5.849 -1.593 11.259 1 61.61 98 ASN A CA 1
ATOM 715 C C . ASN A 1 98 ? 5.881 -1.395 9.746 1 61.61 98 ASN A C 1
ATOM 717 O O . ASN A 1 98 ? 6.928 -1.078 9.179 1 61.61 98 ASN A O 1
ATOM 721 N N . PRO A 1 99 ? 4.922 -1.928 8.751 1 60.46 99 PRO A N 1
ATOM 722 C CA . PRO A 1 99 ? 5.72 -1.794 7.53 1 60.46 99 PRO A CA 1
ATOM 723 C C . PRO A 1 99 ? 5.743 -0.364 6.995 1 60.46 99 PRO A C 1
ATOM 725 O O . PRO A 1 99 ? 4.852 0.43 7.307 1 60.46 99 PRO A O 1
ATOM 728 N N . LEU A 1 100 ? 6.798 0.152 6.448 1 68.25 100 LEU A N 1
ATOM 729 C CA . LEU A 1 100 ? 6.877 1.383 5.669 1 68.25 100 LEU A CA 1
ATOM 730 C C . LEU A 1 100 ? 5.756 1.446 4.637 1 68.25 100 LEU A C 1
ATOM 732 O O . LEU A 1 100 ? 5.748 0.676 3.675 1 68.25 100 LEU A O 1
ATOM 736 N N . GLN A 1 101 ? 4.78 2.199 4.957 1 85.29 101 GLN A N 1
ATOM 737 C CA . GLN A 1 101 ? 3.675 2.405 4.027 1 85.29 101 GLN A CA 1
ATOM 738 C C . GLN A 1 101 ? 3.993 3.518 3.033 1 85.29 101 GLN A C 1
ATOM 740 O O . GLN A 1 101 ? 4.267 4.653 3.43 1 85.29 101 GLN A O 1
ATOM 745 N N . PRO A 1 102 ? 3.989 3.106 1.765 1 92.52 102 PRO A N 1
ATOM 746 C CA . PRO A 1 102 ? 4.182 4.17 0.777 1 92.52 102 PRO A CA 1
ATOM 747 C C . PRO A 1 102 ? 3.053 5.199 0.791 1 92.52 102 PRO A C 1
ATOM 749 O O . PRO A 1 102 ? 1.901 4.854 1.066 1 92.52 102 PRO A O 1
ATOM 752 N N . THR A 1 103 ? 3.382 6.4 0.536 1 95.88 103 THR A N 1
ATOM 753 C CA . THR A 1 103 ? 2.419 7.492 0.435 1 95.88 103 THR A CA 1
ATOM 754 C C . THR A 1 103 ? 2.269 7.947 -1.014 1 95.88 103 THR A C 1
ATOM 756 O O . THR A 1 103 ? 2.929 7.416 -1.909 1 95.88 103 THR A O 1
ATOM 759 N N . LEU A 1 104 ? 1.397 8.905 -1.245 1 96.18 104 LEU A N 1
ATOM 760 C CA . LEU A 1 104 ? 1.308 9.508 -2.57 1 96.18 104 LEU A CA 1
ATOM 761 C C . LEU A 1 104 ? 2.633 10.15 -2.966 1 96.18 104 LEU A C 1
ATOM 763 O O . LEU A 1 104 ? 2.986 10.177 -4.147 1 96.18 104 LEU A O 1
ATOM 767 N N . ALA A 1 105 ? 3.37 10.669 -1.957 1 96.69 105 ALA A N 1
ATOM 768 C CA . ALA A 1 105 ? 4.689 11.223 -2.25 1 96.69 105 ALA A CA 1
ATOM 769 C C . ALA A 1 105 ? 5.644 10.137 -2.739 1 96.69 105 ALA A C 1
ATOM 771 O O . ALA A 1 105 ? 6.458 10.374 -3.634 1 96.69 105 ALA A O 1
ATOM 772 N N . THR A 1 106 ? 5.57 8.949 -2.186 1 95.41 106 THR A N 1
ATOM 773 C CA . THR A 1 106 ? 6.403 7.834 -2.625 1 95.41 106 THR A CA 1
ATOM 774 C C . THR A 1 106 ? 6.188 7.552 -4.109 1 95.41 106 THR A C 1
ATOM 776 O O . THR A 1 106 ? 7.146 7.296 -4.843 1 95.41 106 THR A O 1
ATOM 779 N N . GLU A 1 107 ? 4.935 7.634 -4.533 1 92.61 107 GLU A N 1
ATOM 780 C CA . GLU A 1 107 ? 4.579 7.341 -5.918 1 92.61 107 GLU A CA 1
ATOM 781 C C . GLU A 1 107 ? 5.283 8.293 -6.881 1 92.61 107 GLU A C 1
ATOM 783 O O . GLU A 1 107 ? 5.635 7.906 -7.998 1 92.61 107 GLU A O 1
ATOM 788 N N . SER A 1 108 ? 5.523 9.489 -6.409 1 92.05 108 SER A N 1
ATOM 789 C CA . SER A 1 108 ? 6.106 10.515 -7.267 1 92.05 108 SER A CA 1
ATOM 790 C C . SER A 1 108 ? 7.619 10.593 -7.087 1 92.05 108 SER A C 1
ATOM 792 O O . SER A 1 108 ? 8.336 11.018 -7.994 1 92.05 108 SER A O 1
ATOM 794 N N . MET A 1 109 ? 8.094 10.166 -5.888 1 93.26 109 MET A N 1
ATOM 795 C CA . MET A 1 109 ? 9.487 10.443 -5.548 1 93.26 109 MET A CA 1
ATOM 796 C C . MET A 1 109 ? 10.32 9.166 -5.58 1 93.26 109 MET A C 1
ATOM 798 O O . MET A 1 109 ? 11.551 9.222 -5.583 1 93.26 109 MET A O 1
ATOM 802 N N . GLY A 1 110 ? 9.636 8.022 -5.602 1 92.83 110 GLY A N 1
ATOM 803 C CA . GLY A 1 110 ? 10.365 6.775 -5.769 1 92.83 110 GLY A CA 1
ATOM 804 C C . GLY A 1 110 ? 10.221 5.837 -4.586 1 92.83 110 GLY A C 1
ATOM 805 O O . GLY A 1 110 ? 9.999 6.281 -3.458 1 92.83 110 GLY A O 1
ATOM 806 N N . ALA A 1 111 ? 10.398 4.612 -4.885 1 92.19 111 ALA A N 1
ATOM 807 C CA . ALA A 1 111 ? 10.256 3.557 -3.885 1 92.19 111 ALA A CA 1
ATOM 808 C C . ALA A 1 111 ? 11.232 3.76 -2.73 1 92.19 111 ALA A C 1
ATOM 810 O O . ALA A 1 111 ? 12.387 4.138 -2.944 1 92.19 111 ALA A O 1
ATOM 811 N N . GLY A 1 112 ? 10.719 3.507 -1.499 1 88.96 112 GLY A N 1
ATOM 812 C CA . GLY A 1 112 ? 11.566 3.587 -0.32 1 88.96 112 GLY A CA 1
ATOM 813 C C . GLY A 1 112 ? 11.633 4.981 0.274 1 88.96 112 GLY A C 1
ATOM 814 O O . GLY A 1 112 ? 12.227 5.182 1.336 1 88.96 112 GLY A O 1
ATOM 815 N N . SER A 1 113 ? 10.998 5.921 -0.419 1 93.16 113 SER A N 1
ATOM 816 C CA . SER A 1 113 ? 11.014 7.289 0.088 1 93.16 113 SER A CA 1
ATOM 817 C C . SER A 1 113 ? 9.627 7.724 0.549 1 93.16 113 SER A C 1
ATOM 819 O O . SER A 1 113 ? 8.618 7.165 0.113 1 93.16 113 SER A O 1
ATOM 821 N N . PHE A 1 114 ? 9.605 8.673 1.533 1 95.01 114 PHE A N 1
ATOM 822 C CA . PHE A 1 114 ? 8.373 9.302 1.994 1 95.01 114 PHE A CA 1
ATOM 823 C C . PHE A 1 114 ? 7.381 8.255 2.485 1 95.01 114 PHE A C 1
ATOM 825 O O . PHE A 1 114 ? 6.199 8.3 2.137 1 95.01 114 PHE A O 1
ATOM 832 N N . THR A 1 115 ? 7.873 7.281 3.221 1 93.82 115 THR A N 1
ATOM 833 C CA . THR A 1 115 ? 7.036 6.228 3.787 1 93.82 115 THR A CA 1
ATOM 834 C C . THR A 1 115 ? 6.648 6.561 5.225 1 93.82 115 THR A C 1
ATOM 836 O O . THR A 1 115 ? 7.291 7.392 5.87 1 93.82 115 THR A O 1
ATOM 839 N N . LEU A 1 116 ? 5.581 5.995 5.666 1 94.32 116 LEU A N 1
ATOM 840 C CA . LEU A 1 116 ? 5.117 6.116 7.044 1 94.32 116 LEU A CA 1
ATOM 841 C C . LEU A 1 116 ? 5.221 4.779 7.77 1 94.32 116 LEU A C 1
ATOM 843 O O . LEU A 1 116 ? 4.893 3.733 7.205 1 94.32 116 LEU A O 1
ATOM 847 N N . ASN A 1 117 ? 5.792 4.822 8.963 1 91.76 117 ASN A N 1
ATOM 848 C CA . ASN A 1 117 ? 5.717 3.668 9.853 1 91.76 117 ASN A CA 1
ATOM 849 C C . ASN A 1 117 ? 4.497 3.742 10.766 1 91.76 117 ASN A C 1
ATOM 851 O O . ASN A 1 117 ? 4.377 4.664 11.575 1 91.76 117 ASN A O 1
ATOM 855 N N . ILE A 1 118 ? 3.581 2.794 10.562 1 91.81 118 ILE A N 1
ATOM 856 C CA . ILE A 1 118 ? 2.338 2.776 11.325 1 91.81 118 ILE A CA 1
ATOM 857 C C . ILE A 1 118 ? 2.357 1.614 12.316 1 91.81 118 ILE A C 1
ATOM 859 O O . ILE A 1 118 ? 2.712 0.49 11.956 1 91.81 118 ILE A O 1
ATOM 863 N N . SER A 1 119 ? 2.083 1.953 13.545 1 88.72 119 SER A N 1
ATOM 864 C CA . SER A 1 119 ? 2.049 0.948 14.602 1 88.72 119 SER A CA 1
ATOM 865 C C . SER A 1 119 ? 1.048 1.323 15.69 1 88.72 119 SER A C 1
ATOM 867 O O . SER A 1 119 ? 0.459 2.405 15.652 1 88.72 119 SER A O 1
ATOM 869 N N . THR A 1 120 ? 0.771 0.365 16.455 1 88.05 120 THR A N 1
ATOM 870 C CA . THR A 1 120 ? -0.053 0.639 17.626 1 88.05 120 THR A CA 1
ATOM 871 C C . THR A 1 120 ? 0.811 0.776 18.876 1 88.05 120 THR A C 1
ATOM 873 O O . THR A 1 120 ? 1.68 -0.061 19.132 1 88.05 120 THR A O 1
ATOM 876 N N . PHE A 1 121 ? 0.675 1.877 19.532 1 80.47 121 PHE A N 1
ATOM 877 C CA . PHE A 1 121 ? 1.384 2.181 20.769 1 80.47 121 PHE A CA 1
ATOM 878 C C . PHE A 1 121 ? 0.415 2.652 21.847 1 80.47 121 PHE A C 1
ATOM 880 O O . PHE A 1 121 ? -0.314 3.627 21.651 1 80.47 121 PHE A O 1
ATOM 887 N N . ASN A 1 122 ? 0.417 1.887 22.997 1 84.05 122 ASN A N 1
ATOM 888 C CA . ASN A 1 122 ? -0.435 2.237 24.128 1 84.05 122 ASN A CA 1
ATOM 889 C C . ASN A 1 122 ? -1.896 2.369 23.709 1 84.05 122 ASN A C 1
ATOM 891 O O . ASN A 1 122 ? -2.552 3.362 24.032 1 84.05 122 ASN A O 1
ATOM 895 N N . GLY A 1 123 ? -2.36 1.525 22.803 1 84.58 123 GLY A N 1
ATOM 896 C CA . GLY A 1 123 ? -3.759 1.487 22.406 1 84.58 123 GLY A CA 1
ATOM 897 C C . GLY A 1 123 ? -4.093 2.473 21.302 1 84.58 123 GLY A C 1
ATOM 898 O O . GLY A 1 123 ? -5.203 2.46 20.766 1 84.58 123 GLY A O 1
ATOM 899 N N . SER A 1 124 ? -3.102 3.353 20.952 1 91.56 124 SER A N 1
ATOM 900 C CA . SER A 1 124 ? -3.321 4.336 19.896 1 91.56 124 SER A CA 1
ATOM 901 C C . SER A 1 124 ? -2.49 4.012 18.658 1 91.56 124 SER A C 1
ATOM 903 O O . SER A 1 124 ? -1.422 3.406 18.763 1 91.56 124 SER A O 1
ATOM 905 N N . VAL A 1 125 ? -3.039 4.387 17.555 1 94.24 125 VAL A N 1
ATOM 906 C CA . VAL A 1 125 ? -2.28 4.22 16.32 1 94.24 125 VAL A CA 1
ATOM 907 C C . VAL A 1 125 ? -1.23 5.324 16.205 1 94.24 125 VAL A C 1
ATOM 909 O O . VAL A 1 125 ? -1.566 6.51 16.205 1 94.24 125 VAL A O 1
ATOM 912 N N . ALA A 1 126 ? 0.007 4.898 16.154 1 94.73 126 ALA A N 1
ATOM 913 C CA . ALA A 1 126 ? 1.134 5.818 16.029 1 94.73 126 ALA A CA 1
ATOM 914 C C . ALA A 1 126 ? 1.659 5.851 14.597 1 94.73 126 ALA A C 1
ATOM 916 O O . ALA A 1 126 ? 1.728 4.816 13.93 1 94.73 126 ALA A O 1
ATOM 917 N N . ILE A 1 127 ? 1.933 7.013 14.088 1 95.33 127 ILE A N 1
ATOM 918 C CA . ILE A 1 127 ? 2.515 7.241 12.77 1 95.33 127 ILE A CA 1
ATOM 919 C C . ILE A 1 127 ? 3.89 7.888 12.917 1 95.33 127 ILE A C 1
ATOM 921 O O . ILE A 1 127 ? 4 9.033 13.361 1 95.33 127 ILE A O 1
ATOM 925 N N . ASN A 1 128 ? 4.921 7.203 12.519 1 94.21 128 ASN A N 1
ATOM 926 C CA . ASN A 1 128 ? 6.298 7.665 12.656 1 94.21 128 ASN A CA 1
ATOM 927 C C . ASN A 1 128 ? 6.93 7.958 11.298 1 94.21 128 ASN A C 1
ATOM 929 O O . ASN A 1 128 ? 6.939 7.099 10.415 1 94.21 128 ASN A O 1
ATOM 933 N N . THR A 1 129 ? 7.485 9.19 11.112 1 94.95 129 THR A N 1
ATOM 934 C CA . THR A 1 129 ? 8.097 9.585 9.848 1 94.95 129 THR A CA 1
ATOM 935 C C . THR A 1 129 ? 9.617 9.476 9.925 1 94.95 129 THR A C 1
ATOM 937 O O . THR A 1 129 ? 10.313 9.731 8.94 1 94.95 129 THR A O 1
ATOM 940 N N . GLY A 1 130 ? 10.172 9.093 11.014 1 92.02 130 GLY A N 1
ATOM 941 C CA . GLY A 1 130 ? 11.6 9.166 11.276 1 92.02 130 GLY A CA 1
ATOM 942 C C . GLY A 1 130 ? 12.034 10.501 11.85 1 92.02 130 GLY A C 1
ATOM 943 O O . GLY A 1 130 ? 13.152 10.633 12.353 1 92.02 130 GLY A O 1
ATOM 944 N N . VAL A 1 131 ? 11.196 11.502 11.752 1 94.54 131 VAL A N 1
ATOM 945 C CA . VAL A 1 131 ? 11.444 12.835 12.291 1 94.54 131 VAL A CA 1
ATOM 946 C C . VAL A 1 131 ? 10.489 13.109 13.451 1 94.54 131 VAL A C 1
ATOM 948 O O . VAL A 1 131 ? 10.896 13.647 14.484 1 94.54 131 VAL A O 1
ATOM 951 N N . VAL A 1 132 ? 9.235 12.649 13.37 1 95.26 132 VAL A N 1
ATOM 952 C CA . VAL A 1 132 ? 8.215 12.861 14.392 1 95.26 132 VAL A CA 1
ATOM 953 C C . VAL A 1 132 ? 7.385 11.591 14.564 1 95.26 132 VAL A C 1
ATOM 955 O O . VAL A 1 132 ? 7.32 10.757 13.658 1 95.26 132 VAL A O 1
ATOM 958 N N . GLN A 1 133 ? 6.864 11.444 15.699 1 94.75 133 GLN A N 1
ATOM 959 C CA . GLN A 1 133 ? 5.848 10.436 15.98 1 94.75 133 GLN A CA 1
ATOM 960 C C . GLN A 1 133 ? 4.525 11.085 16.379 1 94.75 133 GLN A C 1
ATOM 962 O O . GLN A 1 133 ? 4.44 11.744 17.418 1 94.75 133 GLN A O 1
ATOM 967 N N . GLY A 1 134 ? 3.582 10.963 15.518 1 95.88 134 GLY A N 1
ATOM 968 C CA . GLY A 1 134 ? 2.231 11.411 15.814 1 95.88 134 GLY A CA 1
ATOM 969 C C . GLY A 1 134 ? 1.287 10.275 16.161 1 95.88 134 GLY A C 1
ATOM 970 O O . GLY A 1 134 ? 1.626 9.104 15.981 1 95.88 134 GLY A O 1
ATOM 971 N N . VAL A 1 135 ? 0.114 10.631 16.696 1 97.07 135 VAL A N 1
ATOM 972 C CA . VAL A 1 135 ? -0.914 9.639 16.995 1 97.07 135 VAL A CA 1
ATOM 973 C C . VAL A 1 135 ? -2.258 10.104 16.44 1 97.07 135 VAL A C 1
ATOM 975 O O . VAL A 1 135 ? -2.513 11.307 16.339 1 97.07 135 VAL A O 1
ATOM 978 N N . ILE A 1 136 ? -3.026 9.108 15.996 1 97.21 136 ILE A N 1
ATOM 979 C CA . ILE A 1 136 ? -4.395 9.424 15.604 1 97.21 136 ILE A CA 1
ATOM 980 C C . ILE A 1 136 ? -5.199 9.846 16.831 1 97.21 136 ILE A C 1
ATOM 982 O O . ILE A 1 136 ? -5.231 9.132 17.836 1 97.21 136 ILE A O 1
ATOM 986 N N . THR A 1 137 ? -5.837 10.992 16.73 1 96.33 137 THR A N 1
ATOM 987 C CA . THR A 1 137 ? -6.576 11.504 17.879 1 96.33 137 THR A CA 1
ATOM 988 C C . THR A 1 137 ? -8.08 11.415 17.638 1 96.33 137 THR A C 1
ATOM 990 O O . THR A 1 137 ? -8.869 11.475 18.583 1 96.33 137 THR A O 1
ATOM 993 N N . GLN A 1 138 ? -8.505 11.311 16.453 1 95.94 138 GLN A N 1
ATOM 994 C CA . GLN A 1 138 ? -9.931 11.231 16.153 1 95.94 138 GLN A CA 1
ATOM 995 C C . GLN A 1 138 ? -10.167 10.683 14.749 1 95.94 138 GLN A C 1
ATOM 997 O O . GLN A 1 138 ? -9.316 10.827 13.869 1 95.94 138 GLN A O 1
ATOM 1002 N N . THR A 1 139 ? -11.331 10.072 14.573 1 96.55 139 THR A N 1
ATOM 1003 C CA . THR A 1 139 ? -11.843 9.703 13.258 1 96.55 139 THR A CA 1
ATOM 1004 C C . THR A 1 139 ? -12.716 10.817 12.686 1 96.55 139 THR A C 1
ATOM 1006 O O . THR A 1 139 ? -13.801 11.091 13.204 1 96.55 139 THR A O 1
ATOM 1009 N N . VAL A 1 140 ? -12.262 11.438 11.607 1 96.74 140 VAL A N 1
ATOM 1010 C CA . VAL A 1 140 ? -12.99 12.538 10.984 1 96.74 140 VAL A CA 1
ATOM 1011 C C . VAL A 1 140 ? -14.038 11.985 10.02 1 96.74 140 VAL A C 1
ATOM 1013 O O . VAL A 1 140 ? -15.167 12.478 9.972 1 96.74 140 VAL A O 1
ATOM 1016 N N . PHE A 1 141 ? -13.692 11.056 9.28 1 94.91 141 PHE A N 1
ATOM 1017 C CA . PHE A 1 141 ? -14.533 10.387 8.294 1 94.91 141 PHE A CA 1
ATOM 1018 C C . PHE A 1 141 ? -14.022 8.98 8.013 1 94.91 141 PHE A C 1
ATOM 1020 O O . PHE A 1 141 ? -12.815 8.768 7.872 1 94.91 141 PHE A O 1
ATOM 1027 N N . ASP A 1 142 ? -14.9 8.011 8.034 1 95.04 142 ASP A N 1
ATOM 1028 C CA . ASP A 1 142 ? -14.513 6.637 7.728 1 95.04 142 ASP A CA 1
ATOM 1029 C C . ASP A 1 142 ? -15.641 5.895 7.014 1 95.04 142 ASP A C 1
ATOM 1031 O O . ASP A 1 142 ? -16.524 5.327 7.66 1 95.04 142 ASP A O 1
ATOM 1035 N N . GLN A 1 143 ? -15.613 6.007 5.767 1 92.66 143 GLN A N 1
ATOM 1036 C CA . GLN A 1 143 ? -16.541 5.286 4.901 1 92.66 143 GLN A CA 1
ATOM 1037 C C . GLN A 1 143 ? -15.847 4.81 3.628 1 92.66 143 GLN A C 1
ATOM 1039 O O . GLN A 1 143 ? -15.262 5.611 2.896 1 92.66 143 GLN A O 1
ATOM 1044 N N . ASN A 1 144 ? -15.91 3.608 3.426 1 91.62 144 ASN A N 1
ATOM 1045 C CA . ASN A 1 144 ? -15.331 3.059 2.204 1 91.62 144 ASN A CA 1
ATOM 1046 C C . ASN A 1 144 ? -15.84 3.79 0.965 1 91.62 144 ASN A C 1
ATOM 1048 O O . ASN A 1 144 ? -17.049 3.951 0.787 1 91.62 144 ASN A O 1
ATOM 1052 N N . PRO A 1 145 ? -14.789 4.337 0.196 1 93.42 145 PRO A N 1
ATOM 1053 C CA . PRO A 1 145 ? -13.364 4.013 0.095 1 93.42 145 PRO A CA 1
ATOM 1054 C C . PRO A 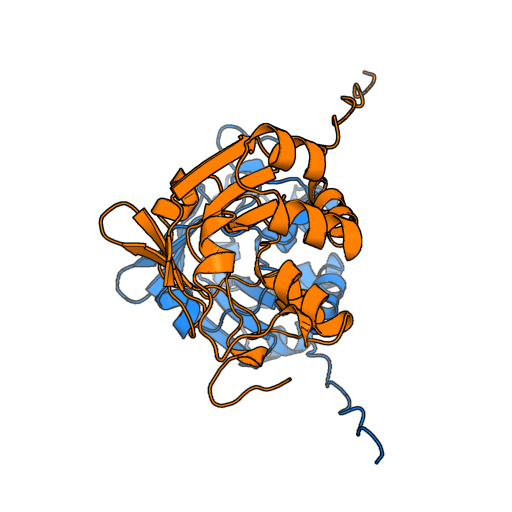1 145 ? -12.469 5.088 0.707 1 93.42 145 PRO A C 1
ATOM 1056 O O . PRO A 1 145 ? -11.309 5.23 0.311 1 93.42 145 PRO A O 1
ATOM 1059 N N . ILE A 1 146 ? -12.963 5.925 1.652 1 94.1 146 ILE A N 1
ATOM 1060 C CA . ILE A 1 146 ? -12.168 7.044 2.147 1 94.1 146 ILE A CA 1
ATOM 1061 C C . ILE A 1 146 ? -12.114 7.004 3.672 1 94.1 146 ILE A C 1
ATOM 1063 O O . ILE A 1 146 ? -13.129 6.766 4.33 1 94.1 146 ILE A O 1
ATOM 1067 N N . ALA A 1 147 ? -10.991 7.128 4.225 1 95.62 147 ALA A N 1
ATOM 1068 C CA . ALA A 1 147 ? -10.773 7.326 5.655 1 95.62 147 ALA A CA 1
ATOM 1069 C C . ALA A 1 147 ? -9.956 8.588 5.916 1 95.62 147 ALA A C 1
ATOM 1071 O O . ALA A 1 147 ? -8.958 8.841 5.238 1 95.62 147 ALA A O 1
ATOM 1072 N N . ILE A 1 148 ? -10.4 9.394 6.829 1 97.11 148 ILE A N 1
ATOM 1073 C CA . ILE A 1 148 ? -9.704 10.601 7.262 1 97.11 148 ILE A CA 1
ATOM 1074 C C . ILE A 1 148 ? -9.522 10.577 8.778 1 97.11 148 ILE A C 1
ATOM 1076 O O . ILE A 1 148 ? -10.496 10.447 9.523 1 97.11 148 ILE A O 1
ATOM 1080 N N . PHE A 1 149 ? -8.306 10.709 9.205 1 97.84 149 PHE A N 1
ATOM 1081 C CA . PHE A 1 149 ? -8.001 10.696 10.631 1 97.84 149 PHE A CA 1
ATOM 1082 C C . PHE A 1 149 ? -7.289 11.979 11.044 1 97.84 149 PHE A C 1
ATOM 1084 O O . PHE A 1 149 ? -6.421 12.473 10.322 1 97.84 149 PHE A O 1
ATOM 1091 N N . GLY A 1 150 ? -7.713 12.525 12.166 1 98.15 150 GLY A N 1
ATOM 1092 C CA . GLY A 1 150 ? -6.968 13.62 12.766 1 98.15 150 GLY A CA 1
ATOM 1093 C C . GLY A 1 150 ? -5.745 13.16 13.535 1 98.15 150 GLY A C 1
ATOM 1094 O O . GLY A 1 150 ? -5.804 12.173 14.272 1 98.15 150 GLY A O 1
ATOM 1095 N N . VAL A 1 151 ? -4.621 13.87 13.379 1 98.19 151 VAL A N 1
ATOM 1096 C CA . VAL A 1 151 ? -3.392 13.517 14.082 1 98.19 151 VAL A CA 1
ATOM 1097 C C . VAL A 1 151 ? -2.867 14.729 14.847 1 98.19 151 VAL A C 1
ATOM 1099 O O . VAL A 1 151 ? -3.127 15.873 14.465 1 98.19 151 VAL A O 1
ATOM 1102 N N . ASN A 1 152 ? -2.061 14.472 15.873 1 98.05 152 ASN A N 1
ATOM 1103 C CA . ASN A 1 152 ? -1.663 15.544 16.779 1 98.05 152 ASN A CA 1
ATOM 1104 C C . ASN A 1 152 ? -0.326 16.155 16.371 1 98.05 152 ASN A C 1
ATOM 1106 O O . ASN A 1 152 ? 0.187 17.047 17.049 1 98.05 152 ASN A O 1
ATOM 1110 N N . LYS A 1 153 ? 0.275 15.693 15.311 1 97.97 153 LYS A N 1
ATOM 1111 C CA . LYS A 1 153 ? 1.511 16.246 14.765 1 97.97 153 LYS A CA 1
ATOM 1112 C C . LYS A 1 153 ? 1.415 16.415 13.251 1 97.97 153 LYS A C 1
ATOM 1114 O O . LYS A 1 153 ? 0.757 15.624 12.573 1 97.97 153 LYS A O 1
ATOM 1119 N N . VAL A 1 154 ? 2.046 17.475 12.719 1 98.3 154 VAL A N 1
ATOM 1120 C CA . VAL A 1 154 ? 2.31 17.512 11.285 1 98.3 154 VAL A CA 1
ATOM 1121 C C . VAL A 1 154 ? 3.31 16.419 10.914 1 98.3 154 VAL A C 1
ATOM 1123 O O . VAL A 1 154 ? 4.365 16.296 11.541 1 98.3 154 VAL A O 1
ATOM 1126 N N . LEU A 1 155 ? 2.986 15.619 9.932 1 97.53 155 LEU A N 1
ATOM 1127 C CA . LEU A 1 155 ? 3.885 14.545 9.522 1 97.53 155 LEU A CA 1
ATOM 1128 C C . LEU A 1 155 ? 5 15.081 8.63 1 97.53 155 LEU A C 1
ATOM 1130 O O . LEU A 1 155 ? 4.774 15.372 7.453 1 97.53 155 LEU A O 1
ATOM 1134 N N . LEU A 1 156 ? 6.17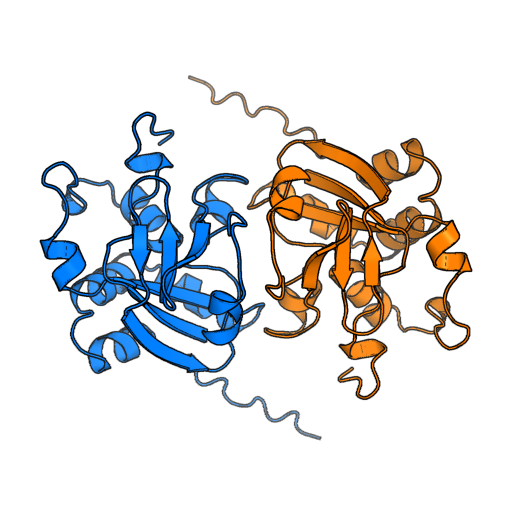 15.187 9.164 1 96.92 156 LEU A N 1
ATOM 1135 C CA . LEU A 1 156 ? 7.322 15.774 8.488 1 96.92 156 LEU A CA 1
ATOM 1136 C C . LEU A 1 156 ? 8.199 14.69 7.87 1 96.92 156 LEU A C 1
ATOM 1138 O O . LEU A 1 156 ? 8.864 13.939 8.587 1 96.92 156 LEU A O 1
ATOM 1142 N N . PRO A 1 157 ? 8.23 14.646 6.519 1 95.72 157 PRO A N 1
ATOM 1143 C CA . PRO A 1 157 ? 9.036 13.599 5.887 1 95.72 157 PRO A CA 1
ATOM 1144 C C . PRO A 1 157 ? 10.528 13.749 6.173 1 95.72 157 PRO A C 1
ATOM 1146 O O . PRO A 1 157 ? 11.073 14.851 6.071 1 95.72 157 PRO A O 1
ATOM 1149 N N . ARG A 1 158 ? 11.155 12.627 6.451 1 94.98 158 ARG A N 1
ATOM 1150 C CA . ARG A 1 158 ? 12.58 12.646 6.766 1 94.98 158 ARG A CA 1
ATOM 1151 C C . ARG A 1 158 ? 13.4 13.115 5.569 1 94.98 158 ARG A C 1
ATOM 1153 O O . ARG A 1 158 ? 14.473 13.698 5.735 1 94.98 158 ARG A O 1
ATOM 1160 N N . GLU A 1 159 ? 12.894 12.898 4.329 1 94.81 159 GLU A N 1
ATOM 1161 C CA . GLU A 1 159 ? 13.591 13.269 3.1 1 94.81 159 GLU A CA 1
ATOM 1162 C C . GLU A 1 159 ? 13.769 14.781 3.001 1 94.81 159 GLU A C 1
ATOM 1164 O O . GLU A 1 159 ? 14.667 15.261 2.306 1 94.81 159 GLU A O 1
ATOM 1169 N N . ILE A 1 160 ? 12.934 15.521 3.673 1 94.05 160 ILE A N 1
ATOM 1170 C CA . ILE A 1 160 ? 12.972 16.978 3.599 1 94.05 160 ILE A CA 1
ATOM 1171 C C . ILE A 1 160 ? 13.487 17.548 4.919 1 94.05 160 ILE A C 1
ATOM 1173 O O . ILE A 1 160 ? 14.252 18.515 4.928 1 94.05 160 ILE A O 1
ATOM 1177 N N . PHE A 1 161 ? 13.16 16.902 6.059 1 93.99 161 PHE A N 1
ATOM 1178 C CA . PHE A 1 161 ? 13.373 17.543 7.351 1 93.99 161 PHE A CA 1
ATOM 1179 C C . PHE A 1 161 ? 14.37 16.752 8.19 1 93.99 161 PHE A C 1
ATOM 1181 O O . PHE A 1 161 ? 14.692 17.143 9.314 1 93.99 161 PHE A O 1
ATOM 1188 N N . GLY A 1 162 ? 14.729 15.601 7.641 1 90.24 162 GLY A N 1
ATOM 1189 C CA . GLY A 1 162 ? 15.688 14.79 8.374 1 90.24 162 GLY A CA 1
ATOM 1190 C C . GLY A 1 162 ? 17.092 15.365 8.357 1 90.24 162 GLY A C 1
ATOM 1191 O O . GLY A 1 162 ? 17.318 16.447 7.811 1 90.24 162 GLY A O 1
ATOM 1192 N N . LYS A 1 163 ? 18.041 14.625 9.029 1 81.08 163 LYS A N 1
ATOM 1193 C CA . LYS A 1 163 ? 19.419 15.086 9.168 1 81.08 163 LYS A CA 1
ATOM 1194 C C . LYS A 1 163 ? 20.151 15.042 7.829 1 81.08 163 LYS A C 1
ATOM 1196 O O . LYS A 1 163 ? 21.023 15.873 7.565 1 81.08 163 LYS A O 1
ATOM 1201 N N . ASN A 1 164 ? 19.718 14.103 7.018 1 71.17 164 ASN A N 1
ATOM 1202 C CA . ASN A 1 164 ? 20.275 13.989 5.674 1 71.17 164 ASN A CA 1
ATOM 1203 C C . ASN A 1 164 ? 19.183 14.035 4.61 1 71.17 164 ASN A C 1
ATOM 1205 O O . ASN A 1 164 ? 18.86 13.014 4 1 71.17 164 ASN A O 1
ATOM 1209 N N . PRO A 1 165 ? 18.74 15.28 4.391 1 72.19 165 PRO A N 1
ATOM 1210 C CA . PRO A 1 165 ? 17.626 15.393 3.446 1 72.19 165 PRO A CA 1
ATOM 1211 C C . PRO A 1 165 ? 18.046 15.119 2.003 1 72.19 165 PRO A C 1
ATOM 1213 O O . PRO A 1 165 ? 19.199 15.358 1.636 1 72.19 165 PRO A O 1
ATOM 1216 N N . ILE A 1 166 ? 17.227 14.31 1.27 1 60.85 166 ILE A N 1
ATOM 1217 C CA . ILE A 1 166 ? 17.533 14.012 -0.125 1 60.85 166 ILE A CA 1
ATOM 1218 C C . ILE A 1 166 ? 16.998 15.128 -1.02 1 60.85 166 ILE A C 1
ATOM 1220 O O . ILE A 1 166 ? 17.303 15.174 -2.214 1 60.85 166 ILE A O 1
ATOM 1224 N N . LEU A 1 167 ? 16.019 15.77 -0.492 1 58.83 167 LEU A N 1
ATOM 1225 C CA . LEU A 1 167 ? 15.528 16.884 -1.296 1 58.83 167 LEU A CA 1
ATOM 1226 C C . LEU A 1 167 ? 16.05 18.213 -0.761 1 58.83 167 LEU A C 1
ATOM 1228 O O . LEU A 1 167 ? 16.149 18.402 0.454 1 58.83 167 LEU A O 1
ATOM 1232 N N . MET B 1 1 ? 24.678 20.508 -15.487 1 24.45 1 MET B N 1
ATOM 1233 C CA . MET B 1 1 ? 25.095 19.149 -15.151 1 24.45 1 MET B CA 1
ATOM 1234 C C . MET B 1 1 ? 24.063 18.131 -15.625 1 24.45 1 MET B C 1
ATOM 1236 O O . MET B 1 1 ? 22.863 18.309 -15.407 1 24.45 1 MET B O 1
ATOM 1240 N N . ALA B 1 2 ? 24.264 17.406 -16.747 1 29.19 2 ALA B N 1
ATOM 1241 C CA . ALA B 1 2 ? 23.455 16.456 -17.506 1 29.19 2 ALA B CA 1
ATOM 1242 C C . ALA B 1 2 ? 22.893 15.366 -16.597 1 29.19 2 ALA B C 1
ATOM 1244 O O . ALA B 1 2 ? 23.644 14.686 -15.895 1 29.19 2 ALA B O 1
ATOM 1245 N N . SER B 1 3 ? 21.797 15.537 -15.942 1 34.37 3 SER B N 1
ATOM 1246 C CA . SER B 1 3 ? 21.149 14.492 -15.156 1 34.37 3 SER B CA 1
ATOM 1247 C C . SER B 1 3 ? 21.241 13.139 -15.853 1 34.37 3 SER B C 1
ATOM 1249 O O . SER B 1 3 ? 20.806 12.993 -16.997 1 34.37 3 SER B O 1
ATOM 1251 N N . GLU B 1 4 ? 22.451 12.485 -15.884 1 37.6 4 GLU B N 1
ATOM 1252 C CA . GLU B 1 4 ? 22.666 11.17 -16.482 1 37.6 4 GLU B CA 1
ATOM 1253 C C . GLU B 1 4 ? 21.424 10.294 -16.351 1 37.6 4 GLU B C 1
ATOM 1255 O O . GLU B 1 4 ? 20.927 10.073 -15.245 1 37.6 4 GLU B O 1
ATOM 1260 N N . THR B 1 5 ? 20.501 10.353 -17.207 1 39.01 5 THR B N 1
ATOM 1261 C CA . THR B 1 5 ? 19.36 9.468 -17.412 1 39.01 5 THR B CA 1
ATOM 1262 C C . THR B 1 5 ? 19.753 8.013 -17.17 1 39.01 5 THR B C 1
ATOM 1264 O O . THR B 1 5 ? 20.517 7.434 -17.945 1 39.01 5 THR B O 1
ATOM 1267 N N . ARG B 1 6 ? 20.369 7.669 -16.036 1 37.06 6 ARG B N 1
ATOM 1268 C CA . ARG B 1 6 ? 20.693 6.261 -15.829 1 37.06 6 ARG B CA 1
ATOM 1269 C C . ARG B 1 6 ? 19.738 5.36 -16.605 1 37.06 6 ARG B C 1
ATOM 1271 O O . ARG B 1 6 ? 18.518 5.499 -16.496 1 37.06 6 ARG B O 1
ATOM 1278 N N . PRO B 1 7 ? 20.154 4.836 -17.692 1 40.3 7 PRO B N 1
ATOM 1279 C CA . PRO B 1 7 ? 19.291 3.884 -18.395 1 40.3 7 PRO B CA 1
ATOM 1280 C C . PRO B 1 7 ? 18.552 2.944 -17.445 1 40.3 7 PRO B C 1
ATOM 1282 O O . PRO B 1 7 ? 19.172 2.328 -16.574 1 40.3 7 PRO B O 1
ATOM 1285 N N . SER B 1 8 ? 17.572 3.258 -16.763 1 47.91 8 SER B N 1
ATOM 1286 C CA . SER B 1 8 ? 16.819 2.4 -15.854 1 47.91 8 SER B CA 1
ATOM 1287 C C . SER B 1 8 ? 16.655 0.997 -16.426 1 47.91 8 SER B C 1
ATOM 1289 O O . SER B 1 8 ? 16.088 0.824 -17.507 1 47.91 8 SER B O 1
ATOM 1291 N N . ILE B 1 9 ? 17.686 0.148 -16.596 1 50.55 9 ILE B N 1
ATOM 1292 C CA . ILE B 1 9 ? 17.543 -1.244 -17.007 1 50.55 9 ILE B CA 1
ATOM 1293 C C . ILE B 1 9 ? 16.231 -1.809 -16.467 1 50.55 9 ILE B C 1
ATOM 1295 O O . ILE B 1 9 ? 16.044 -1.911 -15.253 1 50.55 9 ILE B O 1
ATOM 1299 N N . ARG B 1 10 ? 15.12 -1.623 -17.312 1 65.93 10 ARG B N 1
ATOM 1300 C CA . ARG B 1 10 ? 13.808 -2.214 -17.068 1 65.93 10 ARG B CA 1
ATOM 1301 C C . ARG B 1 10 ? 13.915 -3.721 -16.862 1 65.93 10 ARG B C 1
ATOM 1303 O O . ARG B 1 10 ? 14.497 -4.426 -17.69 1 65.93 10 ARG B O 1
ATOM 1310 N N . LEU B 1 11 ? 13.835 -4.234 -15.643 1 76.46 11 LEU B N 1
ATOM 1311 C CA . LEU B 1 11 ? 13.839 -5.654 -15.306 1 76.46 11 LEU B CA 1
ATOM 1312 C C . LEU B 1 11 ? 12.873 -6.427 -16.196 1 76.46 11 LEU B C 1
ATOM 1314 O O . LEU B 1 11 ? 11.735 -5.999 -16.404 1 76.46 11 LEU B O 1
ATOM 1318 N N . ASN B 1 12 ? 13.452 -7.417 -16.958 1 85.9 12 ASN B N 1
ATOM 1319 C CA . ASN B 1 12 ? 12.612 -8.386 -17.654 1 85.9 12 ASN B CA 1
ATOM 1320 C C . ASN B 1 12 ? 12.113 -9.476 -16.71 1 85.9 12 ASN B C 1
ATOM 1322 O O . ASN B 1 12 ? 12.834 -10.434 -16.425 1 85.9 12 ASN B O 1
ATOM 1326 N N . ILE B 1 13 ? 10.943 -9.347 -16.283 1 89.31 13 ILE B N 1
ATOM 1327 C CA . ILE B 1 13 ? 10.38 -10.206 -15.247 1 89.31 13 ILE B CA 1
ATOM 1328 C C . ILE B 1 13 ? 10.316 -11.646 -15.75 1 89.31 13 ILE B C 1
ATOM 1330 O O . ILE B 1 13 ? 10.696 -12.577 -15.036 1 89.31 13 ILE B O 1
ATOM 1334 N N . SER B 1 14 ? 9.857 -11.853 -16.982 1 88.38 14 SER B N 1
ATOM 1335 C CA . SER B 1 14 ? 9.739 -13.193 -17.548 1 88.38 14 SER B CA 1
ATOM 1336 C C . SER B 1 14 ? 11.092 -13.895 -17.592 1 88.38 14 SER B C 1
ATOM 1338 O O . SER B 1 14 ? 11.209 -15.056 -17.193 1 88.38 14 SER B O 1
ATOM 1340 N N . LYS B 1 15 ? 12.092 -13.18 -18.057 1 88.49 15 LYS B N 1
ATOM 1341 C CA . LYS B 1 15 ? 13.43 -13.761 -18.123 1 88.49 15 LYS B CA 1
ATOM 1342 C C . LYS B 1 15 ? 13.956 -14.091 -16.729 1 88.49 15 LYS B C 1
ATOM 1344 O O . LYS B 1 15 ? 14.609 -15.118 -16.534 1 88.49 15 LYS B O 1
ATOM 1349 N N . THR B 1 16 ? 13.707 -13.139 -15.83 1 92.7 16 THR B N 1
ATOM 1350 C CA . THR B 1 16 ? 14.143 -13.352 -14.454 1 92.7 16 THR B CA 1
ATOM 1351 C C . THR B 1 16 ? 13.525 -14.625 -13.883 1 92.7 16 THR B C 1
ATOM 1353 O O . THR B 1 16 ? 14.214 -15.423 -13.244 1 92.7 16 THR B O 1
ATOM 1356 N N . LEU B 1 17 ? 12.267 -14.866 -14.122 1 93.15 17 LEU B N 1
ATOM 1357 C CA . LEU B 1 17 ? 11.557 -16.031 -13.605 1 93.15 17 LEU B CA 1
ATOM 1358 C C . LEU B 1 17 ? 12.041 -17.308 -14.283 1 93.15 17 LEU B C 1
ATOM 1360 O O . LEU B 1 17 ? 12.199 -18.342 -13.63 1 93.15 17 LEU B O 1
ATOM 1364 N N . LEU B 1 18 ? 12.272 -17.232 -15.58 1 89.61 18 LEU B N 1
ATOM 1365 C CA . LEU B 1 18 ? 12.755 -18.395 -16.317 1 89.61 18 LEU B CA 1
ATOM 1366 C C . LEU B 1 18 ? 14.147 -18.798 -15.843 1 89.61 18 LEU B C 1
ATOM 1368 O O . LEU B 1 18 ? 14.445 -19.988 -15.719 1 89.61 18 LEU B O 1
ATOM 1372 N N . ASP B 1 19 ? 14.976 -17.81 -15.491 1 91.93 19 ASP B N 1
ATOM 1373 C CA . ASP B 1 19 ? 16.336 -18.065 -15.027 1 91.93 19 ASP B CA 1
ATOM 1374 C C . ASP B 1 19 ? 16.332 -18.678 -13.628 1 91.93 19 ASP B C 1
ATOM 1376 O O . ASP B 1 19 ? 17.277 -19.373 -13.247 1 91.93 19 ASP B O 1
ATOM 1380 N N . ALA B 1 20 ? 15.414 -18.327 -12.803 1 90.4 20 ALA B N 1
ATOM 1381 C CA . ALA B 1 20 ? 15.327 -18.813 -11.429 1 90.4 20 ALA B CA 1
ATOM 1382 C C . ALA B 1 20 ? 14.824 -20.253 -11.387 1 90.4 20 ALA B C 1
ATOM 1384 O O . ALA B 1 20 ? 14.878 -20.906 -10.343 1 90.4 20 ALA B O 1
ATOM 1385 N N . HIS B 1 21 ? 14.412 -20.813 -12.36 1 85.59 21 HIS B N 1
ATOM 1386 C CA . HIS B 1 21 ? 13.933 -22.184 -12.49 1 85.59 21 HIS B CA 1
ATOM 1387 C C . HIS B 1 21 ? 12.72 -22.432 -11.599 1 85.59 21 HIS B C 1
ATOM 1389 O O . HIS B 1 21 ? 12.513 -21.719 -10.614 1 85.59 21 HIS B O 1
ATOM 1395 N N . ASN B 1 22 ? 11.775 -23.224 -11.904 1 93.55 22 ASN B N 1
ATOM 1396 C CA . ASN B 1 22 ? 10.614 -23.711 -11.167 1 93.55 22 ASN B CA 1
ATOM 1397 C C . ASN B 1 22 ? 9.449 -22.729 -11.244 1 93.55 22 ASN B C 1
ATOM 1399 O O . ASN B 1 22 ? 8.526 -22.789 -10.429 1 93.55 22 ASN B O 1
ATOM 1403 N N . PHE B 1 23 ? 9.593 -21.665 -12.085 1 97.68 23 PHE B N 1
ATOM 1404 C CA . PHE B 1 23 ? 8.532 -20.671 -12.202 1 97.68 23 PHE B CA 1
ATOM 1405 C C . PHE B 1 23 ? 8.002 -20.611 -13.629 1 97.68 23 PHE B C 1
ATOM 1407 O O . PHE B 1 23 ? 7.69 -19.532 -14.137 1 97.68 23 PHE B O 1
ATOM 1414 N N . ASN B 1 24 ? 7.947 -21.741 -14.258 1 95.82 24 ASN B N 1
ATOM 1415 C CA . ASN B 1 24 ? 7.559 -21.801 -15.663 1 95.82 24 ASN B CA 1
ATOM 1416 C C . ASN B 1 24 ? 6.074 -21.504 -15.848 1 95.82 24 ASN B C 1
ATOM 1418 O O . ASN B 1 24 ? 5.691 -20.789 -16.776 1 95.82 24 ASN B O 1
ATOM 1422 N N . ILE B 1 25 ? 5.258 -22.042 -15.019 1 95.63 25 ILE B N 1
ATOM 1423 C CA . ILE B 1 25 ? 3.814 -21.911 -15.177 1 95.63 25 ILE B CA 1
ATOM 1424 C C . ILE B 1 25 ? 3.403 -20.454 -14.977 1 95.63 25 ILE B C 1
ATOM 1426 O O . ILE B 1 25 ? 2.752 -19.862 -15.841 1 95.63 25 ILE B O 1
ATOM 1430 N N . ILE B 1 26 ? 3.859 -19.838 -13.895 1 96.58 26 ILE B N 1
ATOM 1431 C CA . ILE B 1 26 ? 3.474 -18.459 -13.614 1 96.58 26 ILE B CA 1
ATOM 1432 C C . ILE B 1 26 ? 4.096 -17.527 -14.651 1 96.58 26 ILE B C 1
ATOM 1434 O O . ILE B 1 26 ? 3.487 -16.528 -15.042 1 96.58 26 ILE B O 1
ATOM 1438 N N . SER B 1 27 ? 5.325 -17.774 -15.036 1 95.4 27 SER B N 1
ATOM 1439 C CA . SER B 1 27 ? 5.957 -16.971 -16.078 1 95.4 27 SER B CA 1
ATOM 1440 C C . SER B 1 27 ? 5.125 -16.97 -17.356 1 95.4 27 SER B C 1
ATOM 1442 O O . SER B 1 27 ? 4.899 -15.916 -17.955 1 95.4 27 SER B O 1
ATOM 1444 N N . SER B 1 28 ? 4.665 -18.142 -17.763 1 93.81 28 SER B N 1
ATOM 1445 C CA . SER B 1 28 ? 3.84 -18.267 -18.96 1 93.81 28 SER B CA 1
ATOM 1446 C C . SER B 1 28 ? 2.513 -17.532 -18.796 1 93.81 28 SER B C 1
ATOM 1448 O O . SER B 1 28 ? 2.054 -16.856 -19.719 1 93.81 28 SER B O 1
ATOM 1450 N N . MET B 1 29 ? 1.88 -17.615 -17.658 1 95.12 29 MET B N 1
ATOM 1451 C CA . MET B 1 29 ? 0.601 -16.961 -17.398 1 95.12 29 MET B CA 1
ATOM 1452 C C . MET B 1 29 ? 0.751 -15.444 -17.423 1 95.12 29 MET B C 1
ATOM 1454 O O . MET B 1 29 ? -0.086 -14.742 -17.993 1 95.12 29 MET B O 1
ATOM 1458 N N . LEU B 1 30 ? 1.804 -14.943 -16.784 1 95.45 30 LEU B N 1
ATOM 1459 C CA . LEU B 1 30 ? 2.06 -13.507 -16.769 1 95.45 30 LEU B CA 1
ATOM 1460 C C . LEU B 1 30 ? 2.274 -12.978 -18.183 1 95.45 30 LEU B C 1
ATOM 1462 O O . LEU B 1 30 ? 1.7 -11.955 -18.561 1 95.45 30 LEU B O 1
ATOM 1466 N N . SER B 1 31 ? 3.041 -13.666 -18.952 1 92.52 31 SER B N 1
ATOM 1467 C CA . SER B 1 31 ? 3.338 -13.26 -20.321 1 92.52 31 SER B CA 1
ATOM 1468 C C . SER B 1 31 ? 2.084 -13.281 -21.189 1 92.52 31 SER B C 1
ATOM 1470 O O . SER B 1 31 ? 1.82 -12.332 -21.931 1 92.52 31 SER B O 1
ATOM 1472 N N . ALA B 1 32 ? 1.288 -14.312 -21.09 1 92.73 32 ALA B N 1
ATOM 1473 C CA . ALA B 1 32 ? 0.096 -14.488 -21.916 1 92.73 32 ALA B CA 1
ATOM 1474 C C . ALA B 1 32 ? -0.968 -13.449 -21.573 1 92.73 32 ALA B C 1
ATOM 1476 O O . ALA B 1 32 ? -1.718 -13.007 -22.447 1 92.73 32 ALA B O 1
ATOM 1477 N N . SER B 1 33 ? -1.114 -12.995 -20.369 1 94.26 33 SER B N 1
ATOM 1478 C CA . SER B 1 33 ? -2.165 -12.099 -19.896 1 94.26 33 SER B CA 1
ATOM 1479 C C . SER B 1 33 ? -1.816 -10.641 -20.177 1 94.26 33 SER B C 1
ATOM 1481 O O . SER B 1 33 ? -2.686 -9.769 -20.126 1 94.26 33 SER B O 1
ATOM 1483 N N . GLY B 1 34 ? -0.489 -10.333 -20.319 1 92.81 34 GLY B N 1
ATOM 1484 C CA . GLY B 1 34 ? -0.05 -8.955 -20.476 1 92.81 34 GLY B CA 1
ATOM 1485 C C . GLY B 1 34 ? 0.147 -8.237 -19.154 1 92.81 34 GLY B C 1
ATOM 1486 O O . GLY B 1 34 ? 0.52 -7.062 -19.13 1 92.81 34 GLY B O 1
ATOM 1487 N N . VAL B 1 35 ? -0.016 -8.881 -18.041 1 94.12 35 VAL B N 1
ATOM 1488 C CA . VAL B 1 35 ? 0.123 -8.276 -16.721 1 94.12 35 VAL B CA 1
ATOM 1489 C C . VAL B 1 35 ? 1.561 -7.805 -16.518 1 94.12 35 VAL B C 1
ATOM 1491 O O . VAL B 1 35 ? 1.807 -6.833 -15.799 1 94.12 35 VAL B O 1
ATOM 1494 N N . VAL B 1 36 ? 2.538 -8.391 -17.164 1 91.7 36 VAL B N 1
ATOM 1495 C CA . VAL B 1 36 ? 3.948 -8.028 -17.074 1 91.7 36 VAL B CA 1
ATOM 1496 C C . VAL B 1 36 ? 4.122 -6.547 -17.406 1 91.7 36 VAL B C 1
ATOM 1498 O O . VAL B 1 36 ? 4.922 -5.853 -16.774 1 91.7 36 VAL B O 1
ATOM 1501 N N . ASN B 1 37 ? 3.39 -6.085 -18.383 1 88.49 37 ASN B N 1
ATOM 1502 C CA . ASN B 1 37 ? 3.476 -4.68 -18.764 1 88.49 37 ASN B CA 1
ATOM 1503 C C . ASN B 1 37 ? 3.031 -3.763 -17.628 1 88.49 37 ASN B C 1
ATOM 1505 O O . ASN B 1 37 ? 3.619 -2.701 -17.415 1 88.49 37 ASN B O 1
ATOM 1509 N N . GLU B 1 38 ? 2.031 -4.141 -16.951 1 87.23 38 GLU B N 1
ATOM 1510 C CA . GLU B 1 38 ? 1.537 -3.354 -15.825 1 87.23 38 GLU B CA 1
ATOM 1511 C C . GLU B 1 38 ? 2.54 -3.345 -14.675 1 87.23 38 GLU B C 1
ATOM 1513 O O . GLU B 1 38 ? 2.747 -2.314 -14.033 1 87.23 38 GLU B O 1
ATOM 1518 N N . ILE B 1 39 ? 3.12 -4.442 -14.435 1 89.07 39 ILE B N 1
ATOM 1519 C CA . ILE B 1 39 ? 4.126 -4.568 -13.387 1 89.07 39 ILE B CA 1
ATOM 1520 C C . ILE B 1 39 ? 5.325 -3.68 -13.712 1 89.07 39 ILE B C 1
ATOM 1522 O O . ILE B 1 39 ? 5.785 -2.911 -12.864 1 89.07 39 ILE B O 1
ATOM 1526 N N . GLU B 1 40 ? 5.736 -3.738 -14.881 1 83.71 40 GLU B N 1
ATOM 1527 C CA . GLU B 1 40 ? 6.911 -2.977 -15.296 1 83.71 40 GLU B CA 1
ATOM 1528 C C . GLU B 1 40 ? 6.635 -1.476 -15.266 1 83.71 40 GLU B C 1
ATOM 1530 O O . GLU B 1 40 ? 7.534 -0.679 -14.988 1 83.71 40 GLU B O 1
ATOM 1535 N N . ALA B 1 41 ? 5.433 -1.152 -15.472 1 79.37 41 ALA B N 1
ATOM 1536 C CA . ALA B 1 41 ? 5.052 0.256 -15.407 1 79.37 41 ALA B CA 1
ATOM 1537 C C . ALA B 1 41 ? 5.155 0.787 -13.98 1 79.37 41 ALA B C 1
ATOM 1539 O O . ALA B 1 41 ? 5.287 1.995 -13.769 1 79.37 41 ALA B O 1
ATOM 1540 N N . GLY B 1 42 ? 5.048 -0.03 -12.994 1 79.07 42 GLY B N 1
ATOM 1541 C CA . GLY B 1 42 ? 5.12 0.366 -11.596 1 79.07 42 GLY B CA 1
ATOM 1542 C C . GLY B 1 42 ? 6.533 0.667 -11.134 1 79.07 42 GLY B C 1
ATOM 1543 O O . GLY B 1 42 ? 6.732 1.231 -10.056 1 79.07 42 GLY B O 1
ATOM 1544 N N . GLU B 1 43 ? 7.513 0.404 -11.931 1 81.65 43 GLU B N 1
ATOM 1545 C CA . GLU B 1 43 ? 8.914 0.621 -11.582 1 81.65 43 GLU B CA 1
ATOM 1546 C C . GLU B 1 43 ? 9.2 2.1 -11.338 1 81.65 43 GLU B C 1
ATOM 1548 O O . GLU B 1 43 ? 10.044 2.446 -10.509 1 81.65 43 GLU B O 1
ATOM 1553 N N . GLY B 1 44 ? 8.493 2.923 -12.028 1 82.15 44 GLY B N 1
ATOM 1554 C CA . GLY B 1 44 ? 8.734 4.351 -11.889 1 82.15 44 GLY B CA 1
ATOM 1555 C C . GLY B 1 44 ? 8.025 4.962 -10.696 1 82.15 44 GLY B C 1
ATOM 1556 O O . GLY B 1 44 ? 8.216 6.142 -10.392 1 82.15 44 GLY B O 1
ATOM 1557 N N . GLY B 1 45 ? 7.456 4.316 -9.904 1 90.22 45 GLY B N 1
ATOM 1558 C CA . GLY B 1 45 ? 6.687 4.825 -8.779 1 90.22 45 GLY B CA 1
ATOM 1559 C C . GLY B 1 45 ? 7.131 4.253 -7.446 1 90.22 45 GLY B C 1
ATOM 1560 O O . GLY B 1 45 ? 8.315 4.305 -7.106 1 90.22 45 GLY B O 1
ATOM 1561 N N . SER B 1 46 ? 6.166 3.743 -6.728 1 93.1 46 SER B N 1
ATOM 1562 C CA . SER B 1 46 ? 6.433 3.221 -5.392 1 93.1 46 SER B CA 1
ATOM 1563 C C . SER B 1 46 ? 7.094 1.848 -5.457 1 93.1 46 SER B C 1
ATOM 1565 O O . SER B 1 46 ? 7.418 1.259 -4.423 1 93.1 46 SER B O 1
ATOM 1567 N N . GLY B 1 47 ? 7.29 1.336 -6.73 1 93.75 47 GLY B N 1
ATOM 1568 C CA . GLY B 1 47 ? 7.892 0.023 -6.897 1 93.75 47 GLY B CA 1
ATOM 1569 C C . GLY B 1 47 ? 6.873 -1.099 -6.944 1 93.75 47 GLY B C 1
ATOM 1570 O O . GLY B 1 47 ? 5.673 -0.849 -7.072 1 93.75 47 GLY B O 1
ATOM 1571 N N . ILE B 1 48 ? 7.412 -2.321 -6.892 1 94.68 48 ILE B N 1
ATOM 1572 C CA . ILE B 1 48 ? 6.563 -3.494 -7.071 1 94.68 48 ILE B CA 1
ATOM 1573 C C . ILE B 1 48 ? 7.07 -4.636 -6.193 1 94.68 48 ILE B C 1
ATOM 1575 O O . ILE B 1 48 ? 8.28 -4.841 -6.067 1 94.68 48 ILE B O 1
ATOM 1579 N N . THR B 1 49 ? 6.141 -5.331 -5.638 1 95.23 49 THR B N 1
ATOM 1580 C CA . THR B 1 49 ? 6.406 -6.613 -4.994 1 95.23 49 THR B CA 1
ATOM 1581 C C . THR B 1 49 ? 5.536 -7.711 -5.598 1 95.23 49 THR B C 1
ATOM 1583 O O . THR B 1 49 ? 4.307 -7.618 -5.579 1 95.23 49 THR B O 1
ATOM 1586 N N . LEU B 1 50 ? 6.18 -8.715 -6.172 1 97.27 50 LEU B N 1
ATOM 1587 C CA . LEU B 1 50 ? 5.499 -9.805 -6.863 1 97.27 50 LEU B CA 1
ATOM 1588 C C . LEU B 1 50 ? 5.675 -11.119 -6.111 1 97.27 50 LEU B C 1
ATOM 1590 O O . LEU B 1 50 ? 6.796 -11.493 -5.758 1 97.27 50 LEU B O 1
ATOM 1594 N N . PHE B 1 51 ? 4.583 -11.786 -5.792 1 98.02 51 PHE B N 1
ATOM 1595 C CA . PHE B 1 51 ? 4.595 -13.127 -5.219 1 98.02 51 PHE B CA 1
ATOM 1596 C C . PHE B 1 51 ? 4.312 -14.175 -6.289 1 98.02 51 PHE B C 1
ATOM 1598 O O . PHE B 1 51 ? 3.197 -14.256 -6.807 1 98.02 51 PHE B O 1
ATOM 1605 N N . VAL B 1 52 ? 5.282 -15.01 -6.553 1 98.46 52 VAL B N 1
ATOM 1606 C CA . VAL B 1 52 ? 5.147 -15.946 -7.664 1 98.46 52 VAL B CA 1
ATOM 1607 C C . VAL B 1 52 ? 5.123 -17.378 -7.134 1 98.46 52 VAL B C 1
ATOM 1609 O O . VAL B 1 52 ? 6.084 -17.83 -6.506 1 98.46 52 VAL B O 1
ATOM 1612 N N . PRO B 1 53 ? 4.071 -18.07 -7.406 1 98.43 53 PRO B N 1
ATOM 1613 C CA . PRO B 1 53 ? 4.041 -19.471 -6.982 1 98.43 53 PRO B CA 1
ATOM 1614 C C . PRO B 1 53 ? 5.05 -20.337 -7.733 1 98.43 53 PRO B C 1
ATOM 1616 O O . PRO B 1 53 ? 5.255 -20.149 -8.935 1 98.43 53 PRO B O 1
ATOM 1619 N N . VAL B 1 54 ? 5.708 -21.201 -7.02 1 98.3 54 VAL B N 1
ATOM 1620 C CA . VAL B 1 54 ? 6.546 -22.205 -7.669 1 98.3 54 VAL B CA 1
ATOM 1621 C C . VAL B 1 54 ? 5.672 -23.176 -8.459 1 98.3 54 VAL B C 1
ATOM 1623 O O . VAL B 1 54 ? 4.464 -23.264 -8.226 1 98.3 54 VAL B O 1
ATOM 1626 N N . ASP B 1 55 ? 6.304 -23.913 -9.408 1 97.96 55 ASP B N 1
ATOM 1627 C CA . ASP B 1 55 ? 5.561 -24.817 -10.282 1 97.96 55 ASP B CA 1
ATOM 1628 C C . ASP B 1 55 ? 4.781 -25.847 -9.47 1 97.96 55 ASP B C 1
ATOM 1630 O O . ASP B 1 55 ? 3.642 -26.178 -9.807 1 97.96 55 ASP B O 1
ATOM 1634 N N . LYS B 1 56 ? 5.359 -26.414 -8.37 1 97.65 56 LYS B N 1
ATOM 1635 C CA . LYS B 1 56 ? 4.715 -27.423 -7.534 1 97.65 56 LYS B CA 1
ATOM 1636 C C . LYS B 1 56 ? 3.414 -26.894 -6.937 1 97.65 56 LYS B C 1
ATOM 1638 O O . LYS B 1 56 ? 2.469 -27.656 -6.72 1 97.65 56 LYS B O 1
ATOM 1643 N N . ALA B 1 57 ? 3.33 -25.586 -6.65 1 98.01 57 ALA B N 1
ATOM 1644 C CA . ALA B 1 57 ? 2.126 -24.981 -6.085 1 98.01 57 ALA B CA 1
ATOM 1645 C C . ALA B 1 57 ? 0.928 -25.179 -7.009 1 98.01 57 ALA B C 1
ATOM 1647 O O . ALA B 1 57 ? -0.203 -25.341 -6.544 1 98.01 57 ALA B O 1
ATOM 1648 N N . PHE B 1 58 ? 1.132 -25.12 -8.329 1 97.18 58 PHE B N 1
ATOM 1649 C CA . PHE B 1 58 ? 0.056 -25.295 -9.298 1 97.18 58 PHE B CA 1
ATOM 1650 C C . PHE B 1 58 ? -0.406 -26.747 -9.336 1 97.18 58 PHE B C 1
ATOM 1652 O O . PHE B 1 58 ? -1.585 -27.023 -9.567 1 97.18 58 PHE B O 1
ATOM 1659 N N . ALA B 1 59 ? 0.535 -27.643 -9.13 1 94.76 59 ALA B N 1
ATOM 1660 C CA . ALA B 1 59 ? 0.204 -29.065 -9.087 1 94.76 59 ALA B CA 1
ATOM 1661 C C . ALA B 1 59 ? -0.582 -29.407 -7.824 1 94.76 59 ALA B C 1
ATOM 1663 O O . ALA B 1 59 ? -1.358 -30.365 -7.809 1 94.76 59 ALA B O 1
ATOM 1664 N N . ASP B 1 60 ? -0.425 -28.627 -6.779 1 95.16 60 ASP B N 1
ATOM 1665 C CA . ASP B 1 60 ? -1.021 -28.909 -5.477 1 95.16 60 ASP B CA 1
ATOM 1666 C C . ASP B 1 60 ? -2.372 -28.213 -5.329 1 95.16 60 ASP B C 1
ATOM 1668 O O . ASP B 1 60 ? -2.952 -28.197 -4.241 1 95.16 60 ASP B O 1
ATOM 1672 N N . LEU B 1 61 ? -2.866 -27.584 -6.389 1 95.48 61 LEU B N 1
ATOM 1673 C CA . LEU B 1 61 ? -4.175 -26.943 -6.327 1 95.48 61 LEU B CA 1
ATOM 1674 C C . LEU B 1 61 ? -5.264 -27.96 -6.005 1 95.48 61 LEU B C 1
ATOM 1676 O O . LEU B 1 61 ? -5.239 -29.084 -6.511 1 95.48 61 LEU B O 1
ATOM 1680 N N . PRO B 1 62 ? -6.136 -27.5 -5.113 1 89.64 62 PRO B N 1
ATO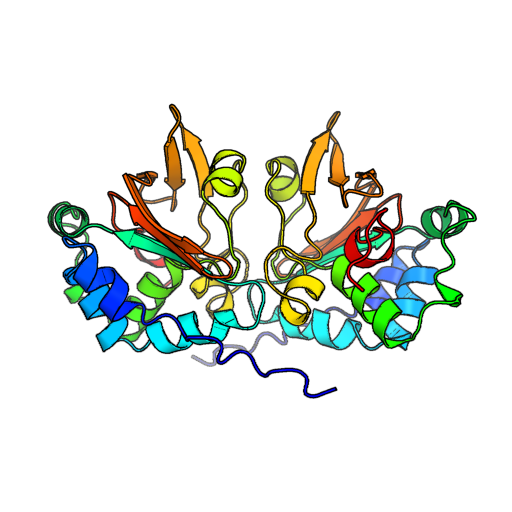M 1681 C CA . PRO B 1 62 ? -7.267 -28.4 -4.88 1 89.64 62 PRO B CA 1
ATOM 1682 C C . PRO B 1 62 ? -8.049 -28.709 -6.155 1 89.64 62 PRO B C 1
ATOM 1684 O O . PRO B 1 62 ? -8.091 -27.886 -7.072 1 89.64 62 PRO B O 1
ATOM 1687 N N . SER B 1 63 ? -8.749 -29.848 -6.156 1 87.78 63 SER B N 1
ATOM 1688 C CA . SER B 1 63 ? -9.505 -30.29 -7.324 1 87.78 63 SER B CA 1
ATOM 1689 C C . SER B 1 63 ? -10.633 -29.318 -7.652 1 87.78 63 SER B C 1
ATOM 1691 O O . SER B 1 63 ? -11.06 -29.221 -8.805 1 87.78 63 SER B O 1
ATOM 1693 N N . SER B 1 64 ? -11.044 -28.575 -6.637 1 87.94 64 SER B N 1
ATOM 1694 C CA . SER B 1 64 ? -12.146 -27.636 -6.821 1 87.94 64 SER B CA 1
ATOM 1695 C C . SER B 1 64 ? -11.685 -26.379 -7.552 1 87.94 64 SER B C 1
ATOM 1697 O O . SER B 1 64 ? -12.508 -25.582 -8.007 1 87.94 64 SER B O 1
ATOM 1699 N N . VAL B 1 65 ? -10.375 -26.185 -7.646 1 88.55 65 VAL B N 1
ATOM 1700 C CA . VAL B 1 65 ? -9.825 -24.991 -8.279 1 88.55 65 VAL B CA 1
ATOM 1701 C C . VAL B 1 65 ? -9.346 -25.328 -9.689 1 88.55 65 VAL B C 1
ATOM 1703 O O . VAL B 1 65 ? -8.36 -26.048 -9.861 1 88.55 65 VAL B O 1
ATOM 1706 N N . ALA B 1 66 ? -10.08 -24.846 -10.673 1 88.33 66 ALA B N 1
ATOM 1707 C CA . ALA B 1 66 ? -9.693 -24.975 -12.075 1 88.33 66 ALA B CA 1
ATOM 1708 C C . ALA B 1 66 ? -9.349 -23.616 -12.677 1 88.33 66 ALA B C 1
ATOM 1710 O O . ALA B 1 66 ? -10.221 -22.929 -13.214 1 88.33 66 ALA B O 1
ATOM 1711 N N . LEU B 1 67 ? -8.124 -23.24 -12.623 1 90.27 67 LEU B N 1
ATOM 1712 C CA . LEU B 1 67 ? -7.683 -21.951 -13.144 1 90.27 67 LEU B CA 1
ATOM 1713 C C . LEU B 1 67 ? -7.929 -21.859 -14.646 1 90.27 67 LEU B C 1
ATOM 1715 O O . LEU B 1 67 ? -8.274 -20.792 -15.159 1 90.27 67 LEU B O 1
ATOM 1719 N N . GLN B 1 68 ? -7.784 -23.004 -15.309 1 86.96 68 GLN B N 1
ATOM 1720 C CA . GLN B 1 68 ? -7.934 -23.051 -16.76 1 86.96 68 GLN B CA 1
ATOM 1721 C C . GLN B 1 68 ? -9.372 -22.75 -17.174 1 86.96 68 GLN B C 1
ATOM 1723 O O . GLN B 1 68 ? -9.623 -22.336 -18.308 1 86.96 68 GLN B O 1
ATOM 1728 N N . SER B 1 69 ? -10.367 -22.947 -16.309 1 90.22 69 SER B N 1
ATOM 1729 C CA . SER B 1 69 ? -11.776 -22.75 -16.631 1 90.22 69 SER B CA 1
ATOM 1730 C C . SER B 1 69 ? -12.191 -21.296 -16.433 1 90.22 69 SER B C 1
ATOM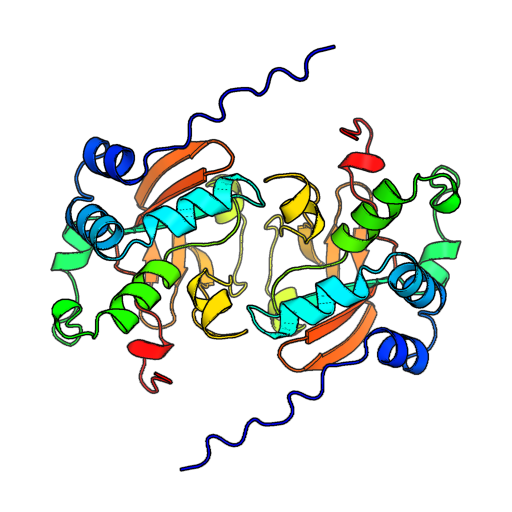 1732 O O . SER B 1 69 ? -13.268 -20.887 -16.87 1 90.22 69 SER B O 1
ATOM 1734 N N . LEU B 1 70 ? -11.342 -20.56 -15.793 1 91.58 70 LEU B N 1
ATOM 1735 C CA . LEU B 1 70 ? -11.655 -19.152 -15.573 1 91.58 70 LEU B CA 1
ATOM 1736 C C . LEU B 1 70 ? -11.62 -18.376 -16.885 1 91.58 70 LEU B C 1
ATOM 1738 O O . LEU B 1 70 ? -10.814 -18.677 -17.769 1 91.58 70 LEU B O 1
ATOM 1742 N N . ALA B 1 71 ? -12.52 -17.413 -16.984 1 93.02 71 ALA B N 1
ATOM 1743 C CA . ALA B 1 71 ? -12.448 -16.468 -18.095 1 93.02 71 ALA B CA 1
ATOM 1744 C C . ALA B 1 71 ? -11.126 -15.705 -18.082 1 93.02 71 ALA B C 1
ATOM 1746 O O . ALA B 1 71 ? -10.491 -15.569 -17.033 1 93.02 71 ALA B O 1
ATOM 1747 N N . ALA B 1 72 ? -10.685 -15.246 -19.236 1 93.34 72 ALA B N 1
ATOM 1748 C CA . ALA B 1 72 ? -9.421 -14.529 -19.379 1 93.34 72 ALA B CA 1
ATOM 1749 C C . ALA B 1 72 ? -9.345 -13.352 -18.41 1 93.34 72 ALA B C 1
ATOM 1751 O O . ALA B 1 72 ? -8.315 -13.136 -17.767 1 93.34 72 ALA B O 1
ATOM 1752 N N . ALA B 1 73 ? -10.454 -12.626 -18.29 1 94.24 73 ALA B N 1
ATOM 1753 C CA . ALA B 1 73 ? -10.495 -11.461 -17.41 1 94.24 73 ALA B CA 1
ATOM 1754 C C . ALA B 1 73 ? -10.289 -11.867 -15.953 1 94.24 73 ALA B C 1
ATOM 1756 O O . ALA B 1 73 ? -9.643 -11.148 -15.187 1 94.24 73 ALA B O 1
ATOM 1757 N N . GLN B 1 74 ? -10.832 -13 -15.585 1 94.33 74 GLN B N 1
ATOM 1758 C CA . GLN B 1 74 ? -10.685 -13.487 -14.218 1 94.33 74 GLN B CA 1
ATOM 1759 C C . GLN B 1 74 ? -9.255 -13.945 -13.948 1 94.33 74 GLN B C 1
ATOM 1761 O O . GLN B 1 74 ? -8.721 -13.725 -12.858 1 94.33 74 GLN B O 1
ATOM 1766 N N . LYS B 1 75 ? -8.684 -14.567 -14.915 1 95.94 75 LYS B N 1
ATOM 1767 C CA . LYS B 1 75 ? -7.292 -14.985 -14.779 1 95.94 75 LYS B CA 1
ATOM 1768 C C . LYS B 1 75 ? -6.376 -13.783 -14.563 1 95.94 75 LYS B C 1
ATOM 1770 O O . LYS B 1 75 ? -5.462 -13.833 -13.737 1 95.94 75 LYS B O 1
ATOM 1775 N N . ILE B 1 76 ? -6.637 -12.751 -15.292 1 97.12 76 ILE B N 1
ATOM 1776 C CA . ILE B 1 76 ? -5.865 -11.52 -15.162 1 97.12 76 ILE B CA 1
ATOM 1777 C C . ILE B 1 76 ? -6.004 -10.971 -13.744 1 97.12 76 ILE B C 1
ATOM 1779 O O . ILE B 1 76 ? -5.014 -10.572 -13.127 1 97.12 76 ILE B O 1
ATOM 1783 N N . VAL B 1 77 ? -7.211 -10.994 -13.212 1 96.92 77 VAL B N 1
ATOM 1784 C CA . VAL B 1 77 ? -7.462 -10.476 -11.872 1 96.92 77 VAL B CA 1
ATOM 1785 C C . VAL B 1 77 ? -6.727 -11.33 -10.841 1 96.92 77 VAL B C 1
ATOM 1787 O O . VAL B 1 77 ? -6.173 -10.805 -9.872 1 96.92 77 VAL B O 1
ATOM 1790 N N . VAL B 1 78 ? -6.707 -12.593 -11.028 1 97.19 78 VAL B N 1
ATOM 1791 C CA . VAL B 1 78 ? -5.997 -13.489 -10.121 1 97.19 78 VAL B CA 1
ATOM 1792 C C . VAL B 1 78 ? -4.504 -13.167 -10.139 1 97.19 78 VAL B C 1
ATOM 1794 O O . VAL B 1 78 ? -3.863 -13.108 -9.088 1 97.19 78 VAL B O 1
ATOM 1797 N N . LEU B 1 79 ? -3.931 -12.957 -11.316 1 97.87 79 LEU B N 1
ATOM 1798 C CA . LEU B 1 79 ? -2.518 -12.616 -11.44 1 97.87 79 LEU B CA 1
ATOM 1799 C C . LEU B 1 79 ? -2.22 -11.28 -10.766 1 97.87 79 LEU B C 1
ATOM 1801 O O . LEU B 1 79 ? -1.222 -11.149 -10.053 1 97.87 79 LEU B O 1
ATOM 1805 N N . LYS B 1 80 ? -3.09 -10.291 -10.928 1 97.61 80 LYS B N 1
ATOM 1806 C CA . LYS B 1 80 ? -2.93 -8.974 -10.32 1 97.61 80 LYS B CA 1
ATOM 1807 C C . LYS B 1 80 ? -3.017 -9.056 -8.798 1 97.61 80 LYS B C 1
ATOM 1809 O O . LYS B 1 80 ? -2.426 -8.237 -8.092 1 97.61 80 LYS B O 1
ATOM 1814 N N . ALA B 1 81 ? -3.691 -10.114 -8.274 1 97.58 81 ALA B N 1
ATOM 1815 C CA . ALA B 1 81 ? -3.825 -10.308 -6.833 1 97.58 81 ALA B CA 1
ATOM 1816 C C . ALA B 1 81 ? -2.527 -10.835 -6.228 1 97.58 81 ALA B C 1
ATOM 1818 O O . ALA B 1 81 ? -2.391 -10.911 -5.004 1 97.58 81 ALA B O 1
ATOM 1819 N N . HIS B 1 82 ? -1.519 -11.11 -7.029 1 98.27 82 HIS B N 1
ATOM 1820 C CA . HIS B 1 82 ? -0.209 -11.564 -6.575 1 98.27 82 HIS B CA 1
ATOM 1821 C C . HIS B 1 82 ? 0.775 -10.403 -6.483 1 98.27 82 HIS B C 1
ATOM 1823 O O . HIS B 1 82 ? 1.958 -10.607 -6.202 1 98.27 82 HIS B O 1
ATOM 1829 N N . VAL B 1 83 ? 0.289 -9.19 -6.758 1 97.11 83 VAL B N 1
ATOM 1830 C CA . VAL B 1 83 ? 1.209 -8.074 -6.947 1 97.11 83 VAL B CA 1
ATOM 1831 C C . VAL B 1 83 ? 0.831 -6.929 -6.011 1 97.11 83 VAL B C 1
ATOM 1833 O O . VAL B 1 83 ? -0.326 -6.504 -5.975 1 97.11 83 VAL B O 1
ATOM 1836 N N . LEU B 1 84 ? 1.779 -6.452 -5.261 1 94.75 84 LEU B N 1
ATOM 1837 C CA . LEU B 1 84 ? 1.63 -5.214 -4.503 1 94.75 84 LEU B CA 1
ATOM 1838 C C . LEU B 1 84 ? 2.245 -4.038 -5.256 1 94.75 84 LEU B C 1
ATOM 1840 O O . LEU B 1 84 ? 3.322 -4.166 -5.843 1 94.75 84 LEU B O 1
ATOM 1844 N N . ARG B 1 85 ? 1.597 -2.904 -5.27 1 92.7 85 ARG B N 1
ATOM 1845 C CA . ARG B 1 85 ? 2.121 -1.7 -5.907 1 92.7 85 ARG B CA 1
ATOM 1846 C C . ARG B 1 85 ? 3.024 -0.925 -4.953 1 92.7 85 ARG B C 1
ATOM 1848 O O . ARG B 1 85 ? 2.758 0.238 -4.645 1 92.7 85 ARG B O 1
ATOM 1855 N N . ALA B 1 86 ? 4.005 -1.528 -4.492 1 92.85 86 ALA B N 1
ATOM 1856 C CA . ALA B 1 86 ? 5.049 -0.954 -3.647 1 92.85 86 ALA B CA 1
ATOM 1857 C C . ALA B 1 86 ? 6.225 -1.916 -3.498 1 92.85 86 ALA B C 1
ATOM 1859 O O . ALA B 1 86 ? 6.048 -3.135 -3.558 1 92.85 86 ALA B O 1
ATOM 1860 N N . TYR B 1 87 ? 7.345 -1.361 -3.299 1 92.83 87 TYR B N 1
ATOM 1861 C CA . TYR B 1 87 ? 8.548 -2.148 -3.055 1 92.83 87 TYR B CA 1
ATOM 1862 C C . TYR B 1 87 ? 8.672 -2.512 -1.58 1 92.83 87 TYR B C 1
ATOM 1864 O O . TYR B 1 87 ? 8.801 -1.631 -0.726 1 92.83 87 TYR B O 1
ATOM 1872 N N . TYR B 1 88 ? 8.555 -3.79 -1.31 1 93.06 88 TYR B N 1
ATOM 1873 C CA . TYR B 1 88 ? 8.787 -4.323 0.028 1 93.06 88 TYR B CA 1
ATOM 1874 C C . TYR B 1 88 ? 9.893 -5.371 0.013 1 93.06 88 TYR B C 1
ATOM 1876 O O . TYR B 1 88 ? 9.688 -6.493 -0.456 1 93.06 88 TYR B O 1
ATOM 1884 N N . PRO B 1 89 ? 11.08 -4.991 0.532 1 92.35 89 PRO B N 1
ATOM 1885 C CA . PRO B 1 89 ? 12.097 -6.033 0.689 1 92.35 89 PRO B CA 1
ATOM 1886 C C . PRO B 1 89 ? 11.727 -7.062 1.755 1 92.35 89 PRO B C 1
ATOM 1888 O O . PRO B 1 89 ? 10.788 -6.847 2.527 1 92.35 89 PRO B O 1
ATOM 1891 N N . LEU B 1 90 ? 12.465 -8.163 1.783 1 92.79 90 LEU B N 1
ATOM 1892 C CA . LEU B 1 90 ? 12.108 -9.269 2.664 1 92.79 90 LEU B CA 1
ATOM 1893 C C . LEU B 1 90 ? 12.058 -8.811 4.118 1 92.79 90 LEU B C 1
ATOM 1895 O O . LEU B 1 90 ? 11.153 -9.194 4.863 1 92.79 90 LEU B O 1
ATOM 1899 N N . GLY B 1 91 ? 13.051 -8.041 4.543 1 89.76 91 GLY B N 1
ATOM 1900 C CA . GLY B 1 91 ? 13.087 -7.554 5.913 1 89.76 91 GLY B CA 1
ATOM 1901 C C . GLY B 1 91 ? 11.847 -6.769 6.299 1 89.76 91 GLY B C 1
ATOM 1902 O O . GLY B 1 91 ? 11.338 -6.911 7.412 1 89.76 91 GLY B O 1
ATOM 1903 N N . SER B 1 92 ? 11.302 -5.905 5.412 1 88.38 92 SER B N 1
ATOM 1904 C CA . SER B 1 92 ? 10.074 -5.153 5.65 1 88.38 92 SER B CA 1
ATOM 1905 C C . SER B 1 92 ? 8.875 -6.083 5.794 1 88.38 92 SER B C 1
ATOM 1907 O O . SER B 1 92 ? 8.016 -5.87 6.653 1 88.38 92 SER B O 1
ATOM 1909 N N . LEU B 1 93 ? 8.797 -7.081 4.944 1 90.92 93 LEU B N 1
ATOM 1910 C CA . LEU B 1 93 ? 7.698 -8.037 5.023 1 90.92 93 LEU B CA 1
ATOM 1911 C C . LEU B 1 93 ? 7.757 -8.828 6.325 1 90.92 93 LEU B C 1
ATOM 1913 O O . LEU B 1 93 ? 6.719 -9.15 6.908 1 90.92 93 LEU B O 1
ATOM 1917 N N . GLN B 1 94 ? 8.93 -9.133 6.772 1 89.37 94 GLN B N 1
ATOM 1918 C CA . GLN B 1 94 ? 9.105 -9.897 8.003 1 89.37 94 GLN B CA 1
ATOM 1919 C C . GLN B 1 94 ? 8.636 -9.1 9.217 1 89.37 94 GLN B C 1
ATOM 1921 O O . GLN B 1 94 ? 8.212 -9.677 10.22 1 89.37 94 GLN B O 1
ATOM 1926 N N . SER B 1 95 ? 8.713 -7.812 9.111 1 83.36 95 SER B N 1
ATOM 1927 C CA . SER B 1 95 ? 8.332 -6.96 10.233 1 83.36 95 SER B CA 1
ATOM 1928 C C . SER B 1 95 ? 6.879 -6.512 10.119 1 83.36 95 SER B C 1
ATOM 1930 O O . SER B 1 95 ? 6.369 -5.812 10.996 1 83.36 95 SER B O 1
ATOM 1932 N N . THR B 1 96 ? 6.293 -6.95 9.052 1 79.1 96 THR B N 1
ATOM 1933 C CA . THR B 1 96 ? 4.921 -6.537 8.778 1 79.1 96 THR B CA 1
ATOM 1934 C C . THR B 1 96 ? 3.93 -7.434 9.514 1 79.1 96 THR B C 1
ATOM 1936 O O . THR B 1 96 ? 4.111 -8.652 9.573 1 79.1 96 THR B O 1
ATOM 1939 N N . ALA B 1 97 ? 3.034 -6.92 10.193 1 73.42 97 ALA B N 1
ATOM 1940 C CA . ALA B 1 97 ? 1.887 -7.655 10.718 1 73.42 97 ALA B CA 1
ATOM 1941 C C . ALA B 1 97 ? 0.575 -7.005 10.288 1 73.42 97 ALA B C 1
ATOM 1943 O O . ALA B 1 97 ? 0.374 -5.805 10.488 1 73.42 97 ALA B O 1
ATOM 1944 N N . ASN B 1 98 ? -0.386 -8.11 9.804 1 61 98 ASN B N 1
ATOM 1945 C CA . ASN B 1 98 ? -1.832 -8.205 9.634 1 61 98 ASN B CA 1
ATOM 1946 C C . ASN B 1 98 ? -2.348 -7.171 8.637 1 61 98 ASN B C 1
ATOM 1948 O O . ASN B 1 98 ? -3.557 -7.05 8.432 1 61 98 ASN B O 1
ATOM 1952 N N . PRO B 1 99 ? -1.702 -5.963 8.1 1 60.08 99 PRO B N 1
ATOM 1953 C CA . PRO B 1 99 ? -2.856 -5.261 7.534 1 60.08 99 PRO B CA 1
ATOM 1954 C C . PRO B 1 99 ? -3.234 -5.769 6.144 1 60.08 99 PRO B C 1
ATOM 1956 O O . PRO B 1 99 ? -2.415 -6.4 5.471 1 60.08 99 PRO B O 1
ATOM 1959 N N . LEU B 1 100 ? -4.415 -5.814 5.726 1 67.89 100 LEU B N 1
ATOM 1960 C CA . LEU B 1 100 ? -4.894 -6.032 4.366 1 67.89 100 LEU B CA 1
ATOM 1961 C C . LEU B 1 100 ? -4.132 -5.159 3.374 1 67.89 100 LEU B C 1
ATOM 1963 O O . LEU B 1 100 ? -4.318 -3.94 3.343 1 67.89 100 LEU B O 1
ATOM 1967 N N . GLN B 1 101 ? -3.199 -5.765 2.72 1 84.99 101 GLN B N 1
ATOM 1968 C CA . GLN B 1 101 ? -2.446 -5.061 1.688 1 84.99 101 GLN B CA 1
ATOM 1969 C C . GLN B 1 101 ? -3.186 -5.085 0.354 1 84.99 101 GLN B C 1
ATOM 1971 O O . GLN B 1 101 ? -3.487 -6.157 -0.176 1 84.99 101 GLN B O 1
ATOM 1976 N N . PRO B 1 102 ? -3.484 -3.879 -0.087 1 92.51 102 PRO B N 1
ATOM 1977 C CA . PRO B 1 102 ? -4.1 -3.861 -1.416 1 92.51 102 PRO B CA 1
ATOM 1978 C C . PRO B 1 102 ? -3.169 -4.388 -2.505 1 92.51 102 PRO B C 1
ATOM 1980 O O . PRO B 1 102 ? -1.95 -4.225 -2.412 1 92.51 102 PRO B O 1
ATOM 1983 N N . THR B 1 103 ? -3.724 -5.005 -3.473 1 95.88 103 THR B N 1
ATOM 1984 C CA . THR B 1 103 ? -2.995 -5.511 -4.63 1 95.88 103 THR B CA 1
ATOM 1985 C C . THR B 1 103 ? -3.345 -4.712 -5.882 1 95.88 103 THR B C 1
ATOM 1987 O O . THR B 1 103 ? -4.159 -3.789 -5.828 1 95.88 103 THR B O 1
ATOM 1990 N N . LEU B 1 104 ? -2.723 -5.048 -6.988 1 96.13 104 LEU B N 1
ATOM 1991 C CA . LEU B 1 104 ? -3.113 -4.447 -8.259 1 96.13 104 LEU B CA 1
ATOM 1992 C C . LEU B 1 104 ? -4.572 -4.756 -8.58 1 96.13 104 LEU B C 1
ATOM 1994 O O . LEU B 1 104 ? -5.259 -3.944 -9.205 1 96.13 104 LEU B O 1
ATOM 1998 N N . ALA B 1 105 ? -5.043 -5.94 -8.147 1 96.7 105 ALA B N 1
ATOM 1999 C CA . ALA B 1 105 ? -6.454 -6.265 -8.343 1 96.7 105 ALA B CA 1
ATOM 2000 C C . ALA B 1 105 ? -7.35 -5.322 -7.545 1 96.7 105 ALA B C 1
ATOM 2002 O O . ALA B 1 105 ? -8.418 -4.924 -8.016 1 96.7 105 ALA B O 1
ATOM 2003 N N . THR B 1 106 ? -6.949 -4.945 -6.352 1 95.36 106 THR B N 1
ATOM 2004 C CA . THR B 1 106 ? -7.711 -4.005 -5.538 1 95.36 106 THR B CA 1
ATOM 2005 C C . THR B 1 106 ? -7.909 -2.686 -6.279 1 95.36 106 THR B C 1
ATOM 2007 O O . THR B 1 106 ? -8.998 -2.107 -6.246 1 95.36 106 THR B O 1
ATOM 2010 N N . GLU B 1 107 ? -6.856 -2.257 -6.968 1 92.57 107 GLU B N 1
ATOM 2011 C CA . GLU B 1 107 ? -6.889 -0.988 -7.688 1 92.57 107 GLU B CA 1
ATOM 2012 C C . GLU B 1 107 ? -7.972 -0.992 -8.764 1 92.57 107 GLU B C 1
ATOM 2014 O O . GLU B 1 107 ? -8.581 0.043 -9.042 1 92.57 107 GLU B O 1
ATOM 2019 N N . SER B 1 108 ? -8.23 -2.16 -9.295 1 92.02 108 SER B N 1
ATOM 2020 C CA . SER B 1 108 ? -9.174 -2.275 -10.402 1 92.02 108 SER B CA 1
ATOM 2021 C C . SER B 1 108 ? -10.562 -2.667 -9.907 1 92.02 108 SER B C 1
ATOM 2023 O O . SER B 1 108 ? -11.566 -2.364 -10.555 1 92.02 108 SER B O 1
ATOM 2025 N N . MET B 1 109 ? -10.595 -3.349 -8.735 1 93.21 109 MET B N 1
ATOM 2026 C CA . MET B 1 109 ? -11.85 -3.973 -8.328 1 93.21 109 MET B CA 1
ATOM 2027 C C . MET B 1 109 ? -12.475 -3.224 -7.155 1 93.21 109 MET B C 1
ATOM 2029 O O . MET B 1 109 ? -13.648 -3.428 -6.838 1 93.21 109 MET B O 1
ATOM 2033 N N . GLY B 1 110 ? -11.676 -2.361 -6.506 1 92.68 110 GLY B N 1
ATOM 2034 C CA . GLY B 1 110 ? -12.244 -1.521 -5.464 1 92.68 110 GLY B CA 1
ATOM 2035 C C . GLY B 1 110 ? -11.626 -1.764 -4.099 1 92.68 110 GLY B C 1
ATOM 2036 O O . GLY B 1 110 ? -11.135 -2.86 -3.821 1 92.68 110 GLY B O 1
ATOM 2037 N N . ALA B 1 111 ? -11.716 -0.773 -3.321 1 92.18 111 ALA B N 1
ATOM 2038 C CA . ALA B 1 111 ? -11.134 -0.804 -1.981 1 92.18 111 ALA B CA 1
ATOM 2039 C C . ALA B 1 111 ? -11.734 -1.933 -1.148 1 92.18 111 ALA B C 1
ATOM 2041 O O . ALA B 1 111 ? -12.941 -2.183 -1.207 1 92.18 111 ALA B O 1
ATOM 2042 N N . GLY B 1 112 ? -10.846 -2.617 -0.389 1 88.99 112 GLY B N 1
ATOM 2043 C CA . GLY B 1 112 ? -11.3 -3.664 0.513 1 88.99 112 GLY B CA 1
ATOM 2044 C C . GLY B 1 112 ? -11.38 -5.027 -0.147 1 88.99 112 GLY B C 1
ATOM 2045 O O . GLY B 1 112 ? -11.646 -6.03 0.518 1 88.99 112 GLY B O 1
ATOM 2046 N N . SER B 1 113 ? -11.124 -5.029 -1.456 1 93.11 113 SER B N 1
ATOM 2047 C CA . SER B 1 113 ? -11.183 -6.302 -2.166 1 93.11 113 SER B CA 1
ATOM 2048 C C . SER B 1 113 ? -9.797 -6.746 -2.622 1 93.11 113 SER B C 1
ATOM 2050 O O . SER B 1 113 ? -8.895 -5.921 -2.778 1 93.11 113 SER B O 1
ATOM 2052 N N . PHE B 1 114 ? -9.629 -8.098 -2.727 1 94.94 114 PHE B N 1
ATOM 2053 C CA . PHE B 1 114 ? -8.418 -8.69 -3.285 1 94.94 114 PHE B CA 1
ATOM 2054 C C . PHE B 1 114 ? -7.187 -8.236 -2.51 1 94.94 114 PHE B C 1
ATOM 2056 O O . PHE B 1 114 ? -6.18 -7.847 -3.107 1 94.94 114 PHE B O 1
ATOM 2063 N N . THR B 1 115 ? -7.296 -8.212 -1.196 1 93.76 115 THR B N 1
ATOM 2064 C CA . THR B 1 115 ? -6.19 -7.829 -0.325 1 93.76 115 THR B CA 1
ATOM 2065 C C . THR B 1 115 ? -5.445 -9.063 0.177 1 93.76 115 THR B C 1
ATOM 2067 O O . THR B 1 115 ? -5.975 -10.175 0.132 1 93.76 115 THR B O 1
ATOM 2070 N N . LEU B 1 116 ? -4.231 -8.881 0.551 1 94.31 116 LEU B N 1
ATOM 2071 C CA . LEU B 1 116 ? -3.403 -9.922 1.15 1 94.31 116 LEU B CA 1
ATOM 2072 C C . LEU B 1 116 ? -3.104 -9.606 2.611 1 94.31 116 LEU B C 1
ATOM 2074 O O . LEU B 1 116 ? -2.814 -8.458 2.955 1 94.31 116 LEU B O 1
ATOM 2078 N N . ASN B 1 117 ? -3.295 -10.598 3.459 1 91.68 117 ASN B N 1
ATOM 2079 C CA . ASN B 1 117 ? -2.807 -10.499 4.83 1 91.68 117 ASN B CA 1
ATOM 2080 C C . ASN B 1 117 ? -1.394 -11.059 4.964 1 91.68 117 ASN B C 1
ATOM 2082 O O . ASN B 1 117 ? -1.167 -12.247 4.73 1 91.68 117 ASN B O 1
ATOM 2086 N N . ILE B 1 118 ? -0.452 -10.167 5.272 1 91.77 118 ILE B N 1
ATOM 2087 C CA . ILE B 1 118 ? 0.952 -10.553 5.373 1 91.77 118 ILE B CA 1
ATOM 2088 C C . ILE B 1 118 ? 1.389 -10.531 6.836 1 91.77 118 ILE B C 1
ATOM 2090 O O . ILE B 1 118 ? 1.107 -9.573 7.56 1 91.77 118 ILE B O 1
ATOM 2094 N N . SER B 1 119 ? 1.955 -11.621 7.237 1 88.55 119 SER B N 1
ATOM 2095 C CA . SER B 1 119 ? 2.437 -11.747 8.608 1 88.55 119 SER B CA 1
ATOM 2096 C C . SER B 1 119 ? 3.653 -12.665 8.685 1 88.55 119 SER B C 1
ATOM 2098 O O . SER B 1 119 ? 4.056 -13.255 7.68 1 88.55 119 SER B O 1
ATOM 2100 N N . THR B 1 120 ? 4.266 -12.579 9.775 1 87.86 120 THR B N 1
ATOM 2101 C CA . THR B 1 120 ? 5.348 -13.523 10.029 1 87.86 120 THR B CA 1
ATOM 2102 C C . THR B 1 120 ? 4.866 -14.677 10.904 1 87.86 120 THR B C 1
ATOM 2104 O O . THR B 1 120 ? 4.224 -14.457 11.933 1 87.86 120 THR B O 1
ATOM 2107 N N . PHE B 1 121 ? 5.037 -15.857 10.426 1 80.44 121 PHE B N 1
ATOM 2108 C CA . PHE B 1 121 ? 4.674 -17.086 11.121 1 80.44 121 PHE B CA 1
ATOM 2109 C C . PHE B 1 121 ? 5.84 -18.067 11.13 1 80.44 121 PHE B C 1
ATOM 2111 O O . PHE B 1 121 ? 6.347 -18.446 10.073 1 80.44 121 PHE B O 1
ATOM 2118 N N . ASN B 1 122 ? 6.268 -18.446 12.398 1 83.96 122 ASN B N 1
ATOM 2119 C CA . ASN B 1 122 ? 7.353 -19.406 12.566 1 83.96 122 ASN B CA 1
ATOM 2120 C C . ASN B 1 122 ? 8.605 -18.977 11.806 1 83.96 122 ASN B C 1
ATOM 2122 O O . ASN B 1 122 ? 9.189 -19.769 11.064 1 83.96 122 ASN B O 1
ATOM 2126 N N . GLY B 1 123 ? 8.894 -17.678 11.778 1 84.64 123 GLY B N 1
ATOM 2127 C CA . GLY B 1 123 ? 10.115 -17.164 11.18 1 84.64 123 GLY B CA 1
ATOM 2128 C C . GLY B 1 123 ? 9.992 -16.922 9.687 1 84.64 123 GLY B C 1
ATOM 2129 O O . GLY B 1 123 ? 10.899 -16.362 9.067 1 84.64 123 GLY B O 1
ATOM 2130 N N . SER B 1 124 ? 8.823 -17.355 9.099 1 91.64 124 SER B N 1
ATOM 2131 C CA . SER B 1 124 ? 8.604 -17.162 7.669 1 91.64 124 SER B CA 1
ATOM 2132 C C . SER B 1 124 ? 7.499 -16.143 7.412 1 91.64 124 SER B C 1
ATOM 2134 O O . SER B 1 124 ? 6.599 -15.974 8.237 1 91.64 124 SER B O 1
ATOM 2136 N N . VAL B 1 125 ? 7.64 -15.48 6.31 1 94.26 125 VAL B N 1
ATOM 2137 C CA . VAL B 1 125 ? 6.58 -14.557 5.917 1 94.26 125 VAL B CA 1
ATOM 2138 C C . VAL B 1 125 ? 5.403 -15.339 5.337 1 94.26 125 VAL B C 1
ATOM 2140 O O . VAL B 1 125 ? 5.558 -16.07 4.356 1 94.26 125 VAL B O 1
ATOM 2143 N N . ALA B 1 126 ? 4.284 -15.188 5.993 1 94.75 126 ALA B N 1
ATOM 2144 C CA . ALA B 1 126 ? 3.056 -15.856 5.568 1 94.75 126 ALA B CA 1
ATOM 2145 C C . ALA B 1 126 ? 2.127 -14.887 4.844 1 94.75 126 ALA B C 1
ATOM 2147 O O . ALA B 1 126 ? 2.001 -13.725 5.239 1 94.75 126 ALA B O 1
ATOM 2148 N N . ILE B 1 127 ? 1.56 -15.306 3.757 1 95.32 127 ILE B N 1
ATOM 2149 C CA . ILE B 1 127 ? 0.588 -14.555 2.97 1 95.32 127 ILE B CA 1
ATOM 2150 C C . ILE B 1 127 ? -0.755 -15.282 2.979 1 95.32 127 ILE B C 1
ATOM 2152 O O . ILE B 1 127 ? -0.88 -16.375 2.422 1 95.32 127 ILE B O 1
ATOM 2156 N N . ASN B 1 128 ? -1.748 -14.679 3.566 1 94.12 128 ASN B N 1
ATOM 2157 C CA . ASN B 1 128 ? -3.071 -15.276 3.71 1 94.12 128 ASN B CA 1
ATOM 2158 C C . ASN B 1 128 ? -4.111 -14.546 2.865 1 94.12 128 ASN B C 1
ATOM 2160 O O . ASN B 1 128 ? -4.266 -13.329 2.98 1 94.12 128 ASN B O 1
ATOM 2164 N N . THR B 1 129 ? -4.865 -15.297 1.991 1 94.79 129 THR B N 1
ATOM 2165 C CA . THR B 1 129 ? -5.872 -14.697 1.123 1 94.79 129 THR B CA 1
ATOM 2166 C C . THR B 1 129 ? -7.271 -14.894 1.701 1 94.79 129 THR B C 1
ATOM 2168 O O . THR B 1 129 ? -8.256 -14.419 1.132 1 94.79 129 THR B O 1
ATOM 2171 N N . GLY B 1 130 ? -7.41 -15.527 2.8 1 91.94 130 GLY B N 1
ATOM 2172 C CA . GLY B 1 130 ? -8.692 -15.968 3.326 1 91.94 130 GLY B CA 1
ATOM 2173 C C . GLY B 1 130 ? -9.116 -17.327 2.801 1 91.94 130 GLY B C 1
ATOM 2174 O O . GLY B 1 130 ? -10.042 -17.942 3.334 1 91.94 130 GLY B O 1
ATOM 2175 N N . VAL B 1 131 ? -8.5 -17.79 1.746 1 94.36 131 VAL B N 1
ATOM 2176 C CA . VAL B 1 131 ? -8.757 -19.097 1.149 1 94.36 131 VAL B CA 1
ATOM 2177 C C . VAL B 1 131 ? -7.547 -20.006 1.355 1 94.36 131 VAL B C 1
ATOM 2179 O O . VAL B 1 131 ? -7.697 -21.181 1.696 1 94.36 131 VAL B O 1
ATOM 2182 N N . VAL B 1 132 ? -6.314 -19.475 1.276 1 95.22 132 VAL B N 1
ATOM 2183 C CA . VAL B 1 132 ? -5.075 -20.231 1.428 1 95.22 132 VAL B CA 1
ATOM 2184 C C . VAL B 1 132 ? -4.069 -19.416 2.237 1 95.22 132 VAL B C 1
ATOM 2186 O O . VAL B 1 132 ? -4.165 -18.188 2.305 1 95.22 132 VAL B O 1
ATOM 2189 N N . GLN B 1 133 ? -3.226 -20.083 2.872 1 94.69 133 GLN B N 1
ATOM 2190 C CA . GLN B 1 133 ? -2.046 -19.493 3.494 1 94.69 133 GLN B CA 1
ATOM 2191 C C . GLN B 1 133 ? -0.765 -20.028 2.86 1 94.69 133 GLN B C 1
ATOM 2193 O O . GLN B 1 133 ? -0.458 -21.217 2.974 1 94.69 133 GLN B O 1
ATOM 2198 N N . GLY B 1 134 ? -0.116 -19.173 2.157 1 95.85 134 GLY B N 1
ATOM 2199 C CA . GLY B 1 134 ? 1.186 -19.497 1.596 1 95.85 134 GLY B CA 1
ATOM 2200 C C . GLY B 1 134 ? 2.338 -18.886 2.371 1 95.85 134 GLY B C 1
ATOM 2201 O O . GLY B 1 134 ? 2.129 -18.027 3.23 1 95.85 134 GLY B O 1
ATOM 2202 N N . VAL B 1 135 ? 3.55 -19.35 2.086 1 97.1 135 VAL B N 1
ATOM 2203 C CA . VAL B 1 135 ? 4.747 -18.786 2.7 1 97.1 135 VAL B CA 1
ATOM 2204 C C . VAL B 1 135 ? 5.792 -18.495 1.625 1 97.1 135 VAL B C 1
ATOM 2206 O O . VAL B 1 135 ? 5.839 -19.174 0.597 1 97.1 135 VAL B O 1
ATOM 2209 N N . ILE B 1 136 ? 6.525 -17.424 1.868 1 97.26 136 ILE B N 1
ATOM 2210 C CA . ILE B 1 136 ? 7.659 -17.147 0.993 1 97.26 136 ILE B CA 1
ATOM 2211 C C . ILE B 1 136 ? 8.727 -18.223 1.175 1 97.26 136 ILE B C 1
ATOM 2213 O O . ILE B 1 136 ? 9.154 -18.5 2.298 1 97.26 136 ILE B O 1
ATOM 2217 N N . THR B 1 137 ? 9.144 -18.801 0.071 1 96.33 137 THR B N 1
ATOM 2218 C CA . THR B 1 137 ? 10.111 -19.889 0.158 1 96.33 137 THR B CA 1
ATOM 2219 C C . THR B 1 137 ? 11.473 -19.446 -0.369 1 96.33 137 THR B C 1
ATOM 2221 O O . THR B 1 137 ? 12.49 -20.085 -0.091 1 96.33 137 THR B O 1
ATOM 2224 N N . GLN B 1 138 ? 11.545 -18.433 -1.128 1 95.93 138 GLN B N 1
ATOM 2225 C CA . GLN B 1 138 ? 12.815 -17.962 -1.671 1 95.93 138 GLN B CA 1
ATOM 2226 C C . GLN B 1 138 ? 12.7 -16.524 -2.169 1 95.93 138 GLN B C 1
ATOM 2228 O O . GLN B 1 138 ? 11.616 -16.078 -2.55 1 95.93 138 GLN B O 1
ATOM 2233 N N . THR B 1 139 ? 13.83 -15.838 -2.157 1 96.61 139 THR B N 1
ATOM 2234 C CA . THR B 1 139 ? 13.977 -14.545 -2.817 1 96.61 139 THR B CA 1
ATOM 2235 C C . THR B 1 139 ? 14.483 -14.722 -4.246 1 96.61 139 THR B C 1
ATOM 2237 O O . THR B 1 139 ? 15.629 -15.123 -4.459 1 96.61 139 THR B O 1
ATOM 2240 N N . VAL B 1 140 ? 13.642 -14.394 -5.212 1 96.83 140 VAL B N 1
ATOM 2241 C CA . VAL B 1 140 ? 13.996 -14.546 -6.619 1 96.83 140 VAL B CA 1
ATOM 2242 C C . VAL B 1 140 ? 14.777 -13.321 -7.091 1 96.83 140 VAL B C 1
ATOM 2244 O O . VAL B 1 140 ? 15.763 -13.449 -7.821 1 96.83 140 VAL B O 1
ATOM 2247 N N . PHE B 1 141 ? 14.348 -12.217 -6.737 1 94.98 141 PHE B N 1
ATOM 2248 C CA . PHE B 1 141 ? 14.943 -10.929 -7.073 1 94.98 141 PHE B CA 1
ATOM 2249 C C . PHE B 1 141 ? 14.568 -9.873 -6.04 1 94.98 141 PHE B C 1
ATOM 2251 O O . PHE B 1 141 ? 13.415 -9.801 -5.609 1 94.98 141 PHE B O 1
ATOM 2258 N N . ASP B 1 142 ? 15.533 -9.126 -5.557 1 95.02 142 ASP B N 1
ATOM 2259 C CA . ASP B 1 142 ? 15.264 -8.058 -4.6 1 95.02 142 ASP B CA 1
ATOM 2260 C C . ASP B 1 142 ? 16.221 -6.886 -4.802 1 95.02 142 ASP B C 1
ATOM 2262 O O . ASP B 1 142 ? 17.313 -6.863 -4.229 1 95.02 142 ASP B O 1
ATOM 2266 N N . GLN B 1 143 ? 15.83 -6.041 -5.641 1 92.63 143 GLN B N 1
ATOM 2267 C CA . GLN B 1 143 ? 16.553 -4.799 -5.894 1 92.63 143 GLN B CA 1
ATOM 2268 C C . GLN B 1 143 ? 15.59 -3.633 -6.095 1 92.63 143 GLN B C 1
ATOM 2270 O O . GLN B 1 143 ? 14.71 -3.689 -6.956 1 92.63 143 GLN B O 1
ATOM 2275 N N . ASN B 1 144 ? 15.746 -2.7 -5.339 1 91.53 144 ASN B N 1
ATOM 2276 C CA . ASN B 1 144 ? 14.914 -1.512 -5.493 1 91.53 144 ASN B CA 1
ATOM 2277 C C . ASN B 1 144 ? 14.93 -0.999 -6.931 1 91.53 144 ASN B C 1
ATOM 2279 O O . ASN B 1 144 ? 15.998 -0.803 -7.513 1 91.53 144 ASN B O 1
ATOM 2283 N N . PRO B 1 145 ? 13.63 -0.908 -7.491 1 93.36 145 PRO B N 1
ATOM 2284 C CA . PRO B 1 145 ? 12.297 -0.815 -6.89 1 93.36 145 PRO B CA 1
ATOM 2285 C C . PRO B 1 145 ? 11.484 -2.096 -7.057 1 93.36 145 PRO B C 1
ATOM 2287 O O . PRO B 1 145 ? 10.251 -2.055 -7.047 1 93.36 145 PRO B O 1
ATOM 2290 N N . ILE B 1 146 ? 12.119 -3.282 -7.266 1 94.07 146 ILE B N 1
ATOM 2291 C CA . ILE B 1 146 ? 11.359 -4.49 -7.567 1 94.07 146 ILE B CA 1
ATOM 2292 C C . ILE B 1 146 ? 11.763 -5.607 -6.607 1 94.07 146 ILE B C 1
ATOM 2294 O O . ILE B 1 146 ? 12.95 -5.8 -6.334 1 94.07 146 ILE B O 1
ATOM 2298 N N . ALA B 1 147 ? 10.849 -6.244 -6.047 1 95.67 147 ALA B N 1
ATOM 2299 C CA . ALA B 1 147 ? 11.038 -7.469 -5.274 1 95.67 147 ALA B CA 1
ATOM 2300 C C . ALA B 1 147 ? 10.17 -8.6 -5.817 1 95.67 147 ALA B C 1
ATOM 2302 O O . ALA B 1 147 ? 8.991 -8.397 -6.118 1 95.67 147 ALA B O 1
ATOM 2303 N N . ILE B 1 148 ? 10.747 -9.745 -6.005 1 97.13 148 ILE B N 1
ATOM 2304 C CA . ILE B 1 148 ? 10.051 -10.951 -6.441 1 97.13 148 ILE B CA 1
ATOM 2305 C C . ILE B 1 148 ? 10.332 -12.091 -5.464 1 97.13 148 ILE B C 1
ATOM 2307 O O . ILE B 1 148 ? 11.49 -12.428 -5.211 1 97.13 148 ILE B O 1
ATOM 2311 N N . PHE B 1 149 ? 9.295 -12.666 -4.944 1 97.88 149 PHE B N 1
ATOM 2312 C CA . PHE B 1 149 ? 9.43 -13.762 -3.992 1 97.88 149 PHE B CA 1
ATOM 2313 C C . PHE B 1 149 ? 8.703 -15.005 -4.491 1 97.88 149 PHE B C 1
ATOM 2315 O O . PHE B 1 149 ? 7.602 -14.909 -5.037 1 97.88 149 PHE B O 1
ATOM 2322 N N . GLY B 1 150 ? 9.355 -16.141 -4.343 1 98.18 150 GLY B N 1
ATOM 2323 C CA . GLY B 1 150 ? 8.679 -17.407 -4.579 1 98.18 150 GLY B CA 1
ATOM 2324 C C . GLY B 1 150 ? 7.814 -17.849 -3.414 1 98.18 150 GLY B C 1
ATOM 2325 O O . GLY B 1 150 ? 8.224 -17.747 -2.256 1 98.18 150 GLY B O 1
ATOM 2326 N N . VAL B 1 151 ? 6.608 -18.342 -3.712 1 98.19 151 VAL B N 1
ATOM 2327 C CA . VAL B 1 151 ? 5.703 -18.805 -2.665 1 98.19 151 VAL B CA 1
ATOM 2328 C C . VAL B 1 151 ? 5.264 -20.239 -2.959 1 98.19 151 VAL B C 1
ATOM 2330 O O . VAL B 1 151 ? 5.239 -20.662 -4.117 1 98.19 151 VAL B O 1
ATOM 2333 N N . ASN B 1 152 ? 4.836 -20.945 -1.92 1 98.04 152 ASN B N 1
ATOM 2334 C CA . ASN B 1 152 ? 4.576 -22.373 -2.061 1 98.04 152 ASN B CA 1
ATOM 2335 C C . ASN B 1 152 ? 3.105 -22.649 -2.361 1 98.04 152 ASN B C 1
ATOM 2337 O O . ASN B 1 152 ? 2.693 -23.806 -2.459 1 98.04 152 ASN B O 1
ATOM 2341 N N . LYS B 1 153 ? 2.29 -21.649 -2.467 1 97.95 153 LYS B N 1
ATOM 2342 C CA . LYS B 1 153 ? 0.883 -21.771 -2.839 1 97.95 153 LYS B CA 1
ATOM 2343 C C . LYS B 1 153 ? 0.504 -20.744 -3.902 1 97.95 153 LYS B C 1
ATOM 2345 O O . LYS B 1 153 ? 1.037 -19.633 -3.916 1 97.95 153 LYS B O 1
ATOM 2350 N N . VAL B 1 154 ? -0.394 -21.123 -4.826 1 98.28 154 VAL B N 1
ATOM 2351 C CA . VAL B 1 154 ? -1.073 -20.116 -5.635 1 98.28 154 VAL B CA 1
ATOM 2352 C C . VAL B 1 154 ? -1.976 -19.263 -4.748 1 98.28 154 VAL B C 1
ATOM 2354 O O . VAL B 1 154 ? -2.77 -19.793 -3.967 1 98.28 154 VAL B O 1
ATOM 2357 N N . LEU B 1 155 ? -1.845 -17.972 -4.835 1 97.45 155 LEU B N 1
ATOM 2358 C CA . LEU B 1 155 ? -2.671 -17.09 -4.016 1 97.45 155 LEU B CA 1
ATOM 2359 C C . LEU B 1 155 ? -4.063 -16.934 -4.619 1 97.45 155 LEU B C 1
ATOM 2361 O O . LEU B 1 155 ? -4.238 -16.221 -5.61 1 97.45 155 LEU B O 1
ATOM 2365 N N . LEU B 1 156 ? -5.031 -17.546 -4.034 1 96.87 156 LEU B N 1
ATOM 2366 C CA . LEU B 1 156 ? -6.402 -17.589 -4.533 1 96.87 156 LEU B CA 1
ATOM 2367 C C . LEU B 1 156 ? -7.266 -16.543 -3.837 1 96.87 156 LEU B C 1
ATOM 2369 O O . LEU B 1 156 ? -7.585 -16.682 -2.654 1 96.87 156 LEU B O 1
ATOM 2373 N N . PRO B 1 157 ? -7.679 -15.516 -4.597 1 95.63 157 PRO B N 1
ATOM 2374 C CA . PRO B 1 157 ? -8.485 -14.473 -3.958 1 95.63 157 PRO B CA 1
ATOM 2375 C C . PRO B 1 157 ? -9.83 -14.992 -3.455 1 95.63 157 PRO B C 1
ATOM 2377 O O . PRO B 1 157 ? -10.526 -15.713 -4.175 1 95.63 157 PRO B O 1
ATOM 2380 N N . ARG B 1 158 ? -10.185 -14.549 -2.265 1 94.94 158 ARG B N 1
ATOM 2381 C CA . ARG B 1 158 ? -11.44 -14.991 -1.667 1 94.94 158 ARG B CA 1
ATOM 2382 C C . ARG B 1 158 ? -12.635 -14.526 -2.493 1 94.94 158 ARG B C 1
ATOM 2384 O O . ARG B 1 158 ? -13.679 -15.181 -2.509 1 94.94 158 ARG B O 1
ATOM 2391 N N . GLU B 1 159 ? -12.5 -13.382 -3.22 1 94.71 159 GLU B N 1
ATOM 2392 C CA . GLU B 1 159 ? -13.575 -12.808 -4.023 1 94.71 159 GLU B CA 1
ATOM 2393 C C . GLU B 1 159 ? -13.982 -13.748 -5.154 1 94.71 159 GLU B C 1
ATOM 2395 O O . GLU B 1 159 ? -15.107 -13.677 -5.654 1 94.71 159 GLU B O 1
ATOM 2400 N N . ILE B 1 160 ? -13.089 -14.611 -5.561 1 93.88 160 ILE B N 1
ATOM 2401 C CA . ILE B 1 160 ? -13.349 -15.512 -6.678 1 93.88 160 ILE B CA 1
ATOM 2402 C C . ILE B 1 160 ? -13.524 -16.938 -6.162 1 93.88 160 ILE B C 1
ATOM 2404 O O . ILE B 1 160 ? -14.383 -17.679 -6.647 1 93.88 160 ILE B O 1
ATOM 2408 N N . PHE B 1 161 ? -12.79 -17.324 -5.093 1 93.85 161 PHE B N 1
ATOM 2409 C CA . PHE B 1 161 ? -12.7 -18.735 -4.735 1 93.85 161 PHE B CA 1
ATOM 2410 C C . PHE B 1 161 ? -13.285 -18.981 -3.35 1 93.85 161 PHE B C 1
ATOM 2412 O O . PHE B 1 161 ? -13.305 -20.117 -2.872 1 93.85 161 PHE B O 1
ATOM 2419 N N . GLY B 1 162 ? -13.627 -17.869 -2.706 1 89.97 162 GLY B N 1
ATOM 2420 C CA . GLY B 1 162 ? -14.202 -18.018 -1.379 1 89.97 162 GLY B CA 1
ATOM 2421 C C . GLY B 1 162 ? -15.615 -18.569 -1.399 1 89.97 162 GLY B C 1
ATOM 2422 O O . GLY B 1 162 ? -16.145 -18.895 -2.463 1 89.97 162 GLY B O 1
ATOM 2423 N N . LYS B 1 163 ? -16.199 -18.735 -0.168 1 80.26 163 LYS B N 1
ATOM 2424 C CA . LYS B 1 163 ? -17.525 -19.328 -0.018 1 80.26 163 LYS B CA 1
ATOM 2425 C C . LYS B 1 163 ? -18.606 -18.405 -0.572 1 80.26 163 LYS B C 1
ATOM 2427 O O . LYS B 1 163 ? -19.614 -18.872 -1.107 1 80.26 163 LYS B O 1
ATOM 2432 N N . ASN B 1 164 ? -18.325 -17.117 -0.488 1 70.7 164 ASN B N 1
ATOM 2433 C CA . ASN B 1 164 ? -19.234 -16.123 -1.048 1 70.7 164 ASN B CA 1
ATOM 2434 C C . ASN B 1 164 ? -18.521 -15.21 -2.043 1 70.7 164 ASN B C 1
ATOM 2436 O O . ASN B 1 164 ? -18.27 -14.04 -1.748 1 70.7 164 ASN B O 1
ATOM 2440 N N . PRO B 1 165 ? -18.325 -15.808 -3.22 1 71.25 165 PRO B N 1
ATOM 2441 C CA . PRO B 1 165 ? -17.567 -15.024 -4.198 1 71.25 165 PRO B CA 1
ATOM 2442 C C . PRO B 1 165 ? -18.354 -13.83 -4.734 1 71.25 165 PRO B C 1
ATOM 2444 O O . PRO B 1 165 ? -19.586 -13.873 -4.79 1 71.25 165 PRO B O 1
ATOM 2447 N N . ILE B 1 166 ? -17.685 -12.632 -4.775 1 57.74 166 ILE B N 1
ATOM 2448 C CA . ILE B 1 166 ? -18.347 -11.437 -5.286 1 57.74 166 ILE B CA 1
ATOM 2449 C C . ILE B 1 166 ? -18.27 -11.417 -6.811 1 57.74 166 ILE B C 1
ATOM 2451 O O . ILE B 1 166 ? -18.923 -10.597 -7.461 1 57.74 166 ILE B O 1
ATOM 2455 N N . LEU B 1 167 ? -17.282 -12.09 -7.288 1 56.93 167 LEU B N 1
ATOM 2456 C CA . LEU B 1 167 ? -17.236 -12.115 -8.746 1 56.93 167 LEU B CA 1
ATOM 2457 C C . LEU B 1 167 ? -17.832 -13.411 -9.285 1 56.93 167 LEU B C 1
ATOM 2459 O O . LEU B 1 167 ? -17.636 -14.48 -8.701 1 56.93 167 LEU B O 1
#

Solvent-acc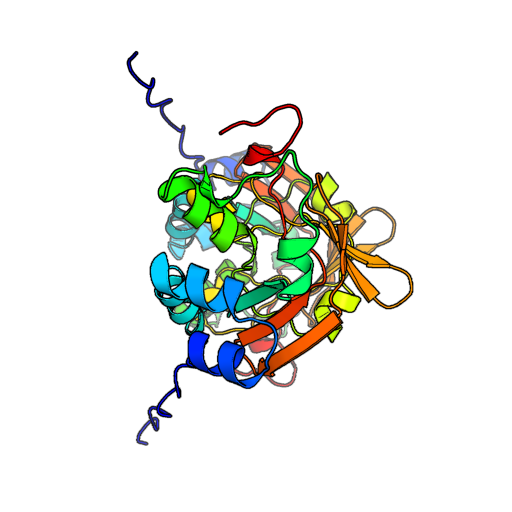essible surface area (backbone atoms only — not comparable to full-atom values): 17637 Å² total; per-residue (Å²): 130,80,75,74,72,65,76,72,79,74,78,56,62,55,59,54,32,57,71,65,56,59,22,58,60,52,35,52,51,36,62,73,66,50,52,51,59,58,55,56,60,28,52,73,15,25,4,24,23,38,55,40,30,32,43,67,19,66,73,65,50,54,90,87,61,57,73,86,76,46,51,71,71,53,48,45,41,43,57,28,45,35,26,32,76,31,45,53,54,69,72,45,45,51,51,18,29,55,36,70,38,60,15,50,25,4,40,76,73,21,44,92,35,48,38,35,32,37,25,55,51,96,92,32,38,28,43,32,33,88,66,45,76,26,37,60,74,44,81,75,42,79,49,94,35,41,22,32,31,30,20,63,34,63,74,46,42,29,46,64,70,32,98,74,42,79,99,130,81,77,74,72,66,77,72,80,75,77,56,62,55,60,54,34,57,72,65,54,58,22,58,59,54,34,52,52,36,62,73,66,51,52,54,59,58,55,58,62,29,52,72,16,26,4,25,22,37,56,40,31,33,44,67,18,68,74,65,49,55,90,87,60,56,72,85,74,44,53,71,71,54,47,45,42,44,57,28,46,34,25,31,76,30,46,53,52,71,71,45,45,52,52,19,30,54,35,71,39,60,14,51,25,5,39,74,75,22,43,91,35,48,39,36,31,37,26,57,53,96,93,32,39,29,43,33,34,87,65,46,76,28,37,60,74,44,81,73,41,81,49,94,36,42,23,32,31,31,21,63,35,64,74,47,43,28,47,64,71,32,97,73,42,78,101

Secondary structure (DSSP, 8-state):
------------HHHHHHHHSS-HHHHHHHHHHTHHHHHHHGGGTT-EEEEEE-HHHHHT--TT--GGGS-HHHHHHHHHTTEESS---HHHHHT-BS-EEE-HHHHHH-TTSSEEEEEEETTEEEEE-SS-EEEEEEEEEEETTEEEEEESS----HHHHSSS---/------------HHHHHHHHSS-HHHHHHHHHHTHHHHHHHGGGTT-EEEEEE-HHHHHT--TT--GGGS-HHHHHHHHHTTEESS---HHHHHT-BS-EEE-HHHHHH-TTSSEEEEEEETTEEEEE-SS-EEEEEEEEEEETTEEEEEESS----HHHHSSS---

Foldseek 3Di:
DPPPVPVPPQDPPLVLQVVLPQQVVVSVLCVVLVVSVVQSVLQPDQFKEFEGEGNVQVVPDDPVDDLVPDDSVVSSLLRQLRMASHADDPVNLAPDAFDFGDTSSCVVPHPPFSTWGWYDDPNWIWTDQVVDIKTFDDWSDHDPRYTYTYIHHRRDHCLCVNPPHVD/DPPPPPPPPQDPPLVLQVVLPQQVVVSVLCVVLVVSVVQSVLQPDQFKEFEGEGNVQVVPDDPVDDLVPDDSVVSSLLRQLRMASHADDQVNLAPDAFDFGDTSSCVVPHPPFSTWGWYDDPNWIWTDQVVDIKTFDDWSDHDPRYTYTYIHHRRDHCLCVNPPHVD

InterPro domains:
  IPR000782 FAS1 domain [PF02469] (22-157)
  IPR000782 FAS1 domain [PS50213] (10-155)
  IPR000782 FAS1 domain [SM00554] (49-158)
  IPR036378 FAS1 domain superfamily [G3DSA:2.30.180.10] (2-158)
  IPR036378 FAS1 domain superfamily [SSF82153] (17-157)
  IPR045003 Fasciclin-like arabinogalactan protein, group A [PTHR32077] (7-164)

Nearest PDB structures (foldseek):
  7asg-assembly1_A  TM=8.296E-01  e=4.936E-07  Homo sapiens
  8c18-assembly1_A  TM=7.707E-01  e=5.585E-07  Coelastrella astaxanthina
  5yjh-assembly1_A-2  TM=8.245E-01  e=2.777E-06  Homo sapiens
  1o70-assembly1_A  TM=7.533E-01  e=2.954E-06  Drosophila melanogaster
  7ezx-assembly1_k6  TM=7.182E-01  e=2.218E-04  Porphyridium purpureum

pLDDT: mean 88.26, std 14.42, range [24.45, 98.46]

=== Feature glossary ===
Key to the feature types in this record:

Secondary structure (8-state, DSSP). Secondary structure is the local, repeating backbone conformation. DSSP classifies it into eight states by reading the hydrogen-bond network: three helix types (H, G, I), two β types (E, B), two non-regular types (T, S), and unstructured coil (-).

Backbone torsions (φ/ψ). Backbone dihedral angles. Every residue except chain termini has a φ (preceding-C → N → Cα → C) and a ψ (N → Cα → C → next-N). They are reported in degrees following the IUPAC sign convention. Secondary structure is essentially a statement about which (φ, ψ) basin each residue occupies.

Predicted aligned error. Predicted Aligned Error (PAE) is an AlphaFold confidence matrix: entry (i, j) is the expected error in the position of residue j, in ångströms, when the prediction is superimposed on the true structure at residue i. Low PAE wi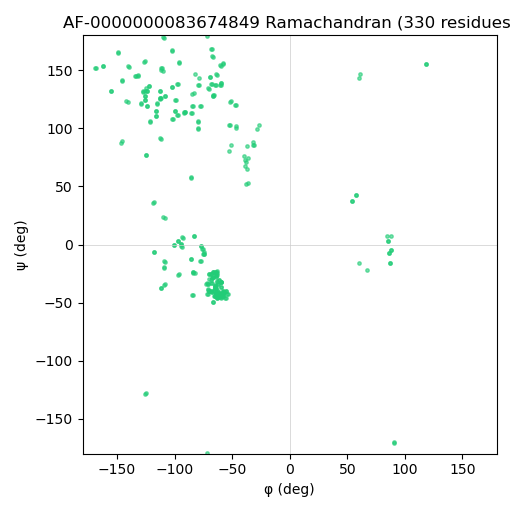thin a block of residues means that block is internally rigid and well-predicted; high PAE between two blocks means their relative placement is uncertain even if each block individually is confident.

B-factor. B-factor (Debye–Waller factor) reflects atomic displacement in the crystal lattice. It is an experimental observable (units Å²), not a prediction; low values mean the atom is pinned down, high values mean it moves or is heterogeneous across the crystal.

Secondary structure (3-state, P-SEA). Three-state secondary structure (P-SEA) collapses the eight DSSP classes into helix (a), strand (b), and coil (c). P-SEA assigns these from Cα geometry alone — distances and angles — without requiring backbone oxygens, so it works on any Cα trace.

Sequence. Primary structure: the covalent order of the twenty standard amino acids along the backbone. Two proteins with the same sequence will (almost always) fold to the same structure; two with 30% identity often share a fold but not the details.

pLDDT. pLDDT is the predicted lDDT-Cα score: AlphaFold's confidence that the local environment of each residue (all inter-atomic distances within 15 Å) is correctly placed. It is a per-residue number between 0 and 100, with higher meaning more reliable.

InterPro / GO / CATH / organism. Functional annotations link the protein to curated databases. InterPro entries identify conserved domains and families by matching the sequence against member-database signatures (Pfam, PROSITE, CDD, …). Gene Ontology (GO) terms describe molecular function, biological process, and cellular component in a controlled vocabulary. CATH places the structure in a hierarchical fold classification (Class/Architecture/Topology/Homologous-superfamily). The organism is the source species.

Contact-map, Ramachandran, and PAE plots. Three diagnostic plots accompany the record. The Cα contact map visualizes the tertiary structure as a 2D adjacency matrix (8 Å cutoff, sequence-local contacts suppressed). The Ramachandran plot shows the distribution of backbone (φ, ψ) torsions, with points in the α and β basins reflecting secondary structure content. The PAE plot shows AlphaFold's inter-residue confidence as a color matrix.

mmCIF coordinates. The mmCIF table is the protein's shape written out atom by atom. For each backbone N, Cα, C, and carbonyl O, it records an (x, y, z) coordinate triple in Å plus the residue type, chain letter, and residue number.

Radius of gyration, Cα contacts, bounding box. Three whole-structure scalars: the radius of gyration (RMS distance of Cα from centroid, in Å), the count of Cα–Cα contacts (pairs closer than 8 Å and separated by more than four residues in sequence — i.e. tertiary, not local, contacts), and the bounding-box dimensions. Together they distinguish compact globular folds from extended fibres or disordered chains.

Foldseek 3Di. The Foldseek 3Di string encodes local tertiary geometry as a 20-letter alphabet — one character per residue — derived from the relative positions of nearby Cα atoms. Unlike the amino-acid sequence, 3Di is a direct function of the 3D structure, so two proteins with the same fold have similar 3Di strings even at low sequence identity.

Rendered structure images. Six rendered views show the 3D structure from the faces of a cube — i.e. along ±x, ±y, ±z. Rendering representation is drawn randomly per protein from cartoon (secondary-structure ribbons), sticks (backbone bonds), or molecular surface; coloring is either N→C rainbow (blue at the N-terminus through red at the C-terminus) or one color per chain.

Nearest PDB structures. The Foldseek neighbor list gives the closest experimentally determined structures in the PDB, ranked by structural alignment. TM-score near 1 means near-identical fold; near 0.3 means only rough topology match. This is how one finds what a novel AlphaFold prediction most resembles in the solved-structure universe.

Solvent-accessible surface area. SASA measures how much of the protein is reachable by solvent. It is computed by rolling a water-sized probe over the atomic surface and summing the exposed area (Å²). Per-residue SASA distinguishes core (buried, low SASA) from surface (exposed, high SASA) residues; total SASA is a whole-molecule size measure.